Protein AF-D3PJI9-F1 (afdb_monomer)

Structure (mmCIF, N/CA/C/O backbone):
data_AF-D3PJI9-F1
#
_entry.id   AF-D3PJI9-F1
#
loop_
_atom_site.group_PDB
_atom_site.id
_atom_site.type_symbol
_atom_site.label_atom_id
_atom_site.label_alt_id
_atom_site.label_comp_id
_atom_site.label_asym_id
_atom_site.label_entity_id
_atom_site.label_seq_id
_atom_site.pdbx_PDB_ins_code
_atom_site.Cartn_x
_atom_site.Cartn_y
_atom_site.Cartn_z
_atom_site.occupancy
_atom_site.B_iso_or_equiv
_atom_site.auth_seq_id
_atom_site.auth_comp_id
_atom_site.auth_asym_id
_atom_site.auth_atom_id
_atom_site.pdbx_PDB_model_num
ATOM 1 N N . MET A 1 1 ? 65.640 -42.072 -25.735 1.00 34.22 1 MET A N 1
ATOM 2 C CA . MET A 1 1 ? 65.955 -40.647 -25.949 1.00 34.22 1 MET A CA 1
ATOM 3 C C . MET A 1 1 ? 64.893 -39.812 -25.266 1.00 34.22 1 MET A C 1
ATOM 5 O O . MET A 1 1 ? 63.708 -40.062 -25.414 1.00 34.22 1 MET A O 1
ATOM 9 N N . MET A 1 2 ? 65.391 -38.922 -24.429 1.00 27.92 2 MET A N 1
ATOM 10 C CA . MET A 1 2 ? 64.742 -37.943 -23.569 1.00 27.92 2 MET A CA 1
ATOM 11 C C . MET A 1 2 ? 64.054 -36.856 -24.422 1.00 27.92 2 MET A C 1
ATOM 13 O O . MET A 1 2 ? 64.628 -36.483 -25.439 1.00 27.92 2 MET A O 1
ATOM 17 N N . PHE A 1 3 ? 62.860 -36.382 -24.040 1.00 27.69 3 PHE A N 1
ATOM 18 C CA . PHE A 1 3 ? 62.554 -34.968 -23.726 1.00 27.69 3 PHE A CA 1
ATOM 19 C C . PHE A 1 3 ? 61.046 -34.621 -23.787 1.00 27.69 3 PHE A C 1
ATOM 21 O O . PHE A 1 3 ? 60.430 -34.566 -24.841 1.00 27.69 3 PHE A O 1
ATOM 28 N N . GLN A 1 4 ? 60.529 -34.350 -22.584 1.00 30.12 4 GLN A N 1
ATOM 29 C CA . GLN A 1 4 ? 59.659 -33.249 -22.145 1.00 30.12 4 GLN A CA 1
ATOM 30 C C . GLN A 1 4 ? 58.240 -33.008 -22.698 1.00 30.12 4 GLN A C 1
ATOM 32 O O . GLN A 1 4 ? 57.983 -32.716 -23.858 1.00 30.12 4 GLN A O 1
ATOM 37 N N . ALA A 1 5 ? 57.343 -32.986 -21.710 1.00 32.41 5 ALA A N 1
ATOM 38 C CA . ALA A 1 5 ? 55.997 -32.454 -21.686 1.00 32.41 5 ALA A CA 1
ATOM 39 C C . ALA A 1 5 ? 55.928 -30.930 -21.883 1.00 32.41 5 ALA A C 1
ATOM 41 O O . ALA A 1 5 ? 56.724 -30.200 -21.300 1.00 32.41 5 ALA A O 1
ATOM 42 N N . PHE A 1 6 ? 54.860 -30.466 -22.538 1.00 29.94 6 PHE A N 1
ATOM 43 C CA . PHE A 1 6 ? 54.194 -29.208 -22.198 1.00 29.94 6 PHE A CA 1
ATOM 44 C C . PHE A 1 6 ? 52.675 -29.392 -22.276 1.00 29.94 6 PHE A C 1
ATOM 46 O O . PHE A 1 6 ? 52.108 -29.713 -23.317 1.00 29.94 6 PHE A O 1
ATOM 53 N N . ARG A 1 7 ? 52.026 -29.207 -21.122 1.00 34.62 7 ARG A N 1
ATOM 54 C CA . ARG A 1 7 ? 50.583 -29.011 -20.986 1.00 34.62 7 ARG A CA 1
ATOM 55 C C . ARG A 1 7 ? 50.209 -27.671 -21.615 1.00 34.62 7 ARG A C 1
ATOM 57 O O . ARG A 1 7 ? 50.759 -26.660 -21.194 1.00 34.62 7 ARG A O 1
ATOM 64 N N . VAL A 1 8 ? 49.181 -27.643 -22.458 1.00 33.84 8 VAL A N 1
ATOM 65 C CA . VAL A 1 8 ? 48.271 -26.491 -22.535 1.00 33.84 8 VAL A CA 1
ATOM 66 C C . VAL A 1 8 ? 46.849 -27.036 -22.593 1.00 33.84 8 VAL A C 1
ATOM 68 O O . VAL A 1 8 ? 46.404 -27.578 -23.600 1.00 33.84 8 VAL A O 1
ATOM 71 N N . PHE A 1 9 ? 46.159 -26.943 -21.458 1.00 33.25 9 PHE A N 1
ATOM 72 C CA . PHE A 1 9 ? 44.719 -27.134 -21.357 1.00 33.25 9 PHE A CA 1
ATOM 73 C C . PHE A 1 9 ? 44.030 -26.016 -22.145 1.00 33.25 9 PHE A C 1
ATOM 75 O O . PHE A 1 9 ? 43.957 -24.882 -21.681 1.00 33.25 9 PHE A O 1
ATOM 82 N N . GLY A 1 10 ? 43.517 -26.335 -23.330 1.00 28.73 10 GLY A N 1
ATOM 83 C CA . GLY A 1 10 ? 42.563 -25.495 -24.045 1.00 28.73 10 GLY A CA 1
ATOM 84 C C . GLY A 1 10 ? 41.146 -25.785 -23.562 1.00 28.73 10 GLY A C 1
ATOM 85 O O . GLY A 1 10 ? 40.356 -26.363 -24.299 1.00 28.73 10 GLY A O 1
ATOM 86 N N . PHE A 1 11 ? 40.820 -25.421 -22.318 1.00 34.66 11 PHE A N 1
ATOM 87 C CA . PHE A 1 11 ? 39.417 -25.217 -21.968 1.00 34.66 11 PHE A CA 1
ATOM 88 C C . PHE A 1 11 ? 38.976 -23.954 -22.701 1.00 34.66 11 PHE A C 1
ATOM 90 O O . PHE A 1 11 ? 39.366 -22.847 -22.331 1.00 34.66 11 PHE A O 1
ATOM 97 N N . ILE A 1 12 ? 38.180 -24.124 -23.757 1.00 35.97 12 ILE A N 1
ATOM 98 C CA . ILE A 1 12 ? 37.368 -23.044 -24.313 1.00 35.97 12 ILE A CA 1
ATOM 99 C C . ILE A 1 12 ? 36.348 -22.703 -23.227 1.00 35.97 12 ILE A C 1
ATOM 101 O O . ILE A 1 12 ? 35.242 -23.234 -23.171 1.00 35.97 12 ILE A O 1
ATOM 105 N N . SER A 1 13 ? 36.775 -21.853 -22.300 1.00 32.72 13 SER A N 1
ATOM 106 C CA . SER A 1 13 ? 35.888 -21.114 -21.427 1.00 32.72 13 SER A CA 1
ATOM 107 C C . SER A 1 13 ? 35.191 -20.115 -22.340 1.00 32.72 13 SER A C 1
ATOM 109 O O . SER A 1 13 ? 35.732 -19.052 -22.644 1.00 32.72 13 SER A O 1
ATOM 111 N N . PHE A 1 14 ? 34.008 -20.476 -22.838 1.00 33.22 14 PHE A N 1
ATOM 112 C CA . PHE A 1 14 ? 33.032 -19.473 -23.241 1.00 33.22 14 PHE A CA 1
ATOM 113 C C . PHE A 1 14 ? 32.674 -18.710 -21.966 1.00 33.22 14 PHE A C 1
ATOM 115 O O . PHE A 1 14 ? 31.763 -19.067 -21.222 1.00 33.22 14 PHE A O 1
ATOM 122 N N . ILE A 1 15 ? 33.475 -17.688 -21.668 1.00 37.56 15 ILE A N 1
ATOM 123 C CA . ILE A 1 15 ? 33.125 -16.649 -20.718 1.00 37.56 15 ILE A CA 1
ATOM 124 C C . ILE A 1 15 ? 31.879 -16.004 -21.310 1.00 37.56 15 ILE A C 1
ATOM 126 O O . ILE A 1 15 ? 31.954 -15.269 -22.292 1.00 37.56 15 ILE A O 1
ATOM 130 N N . ILE A 1 16 ? 30.722 -16.317 -20.732 1.00 41.91 16 ILE A N 1
ATOM 131 C CA . ILE A 1 16 ? 29.512 -15.518 -20.887 1.00 41.91 16 ILE A CA 1
ATOM 132 C C . ILE A 1 16 ? 29.855 -14.153 -20.283 1.00 41.91 16 ILE A C 1
ATOM 134 O O . ILE A 1 16 ? 29.710 -13.915 -19.085 1.00 41.91 16 ILE A O 1
ATOM 138 N N . SER A 1 17 ? 30.405 -13.262 -21.104 1.00 41.56 17 SER A N 1
ATOM 139 C CA . SER A 1 17 ? 30.645 -11.871 -20.752 1.00 41.56 17 SER A CA 1
ATOM 140 C C . SER A 1 17 ? 29.318 -11.120 -20.814 1.00 41.56 17 SER A C 1
ATOM 142 O O . SER A 1 17 ? 29.046 -10.364 -21.740 1.00 41.56 17 SER A O 1
ATOM 144 N N . SER A 1 18 ? 28.474 -11.337 -19.813 1.00 44.53 18 SER A N 1
ATOM 145 C CA . SER A 1 18 ? 27.489 -10.341 -19.395 1.00 44.53 18 SER A CA 1
ATOM 146 C C . SER A 1 18 ? 27.299 -10.438 -17.885 1.00 44.53 18 SER A C 1
ATOM 148 O O . SER A 1 18 ? 26.198 -10.640 -17.367 1.00 44.53 18 SER A O 1
ATOM 150 N N . VAL A 1 19 ? 28.400 -10.303 -17.144 1.00 44.59 19 VAL A N 1
ATOM 151 C CA . VAL A 1 19 ? 28.299 -9.828 -15.766 1.00 44.59 19 VAL A CA 1
ATOM 152 C C . VAL A 1 19 ? 27.773 -8.401 -15.889 1.00 44.59 19 VAL A C 1
ATOM 154 O O . VAL A 1 19 ? 28.540 -7.476 -16.121 1.00 44.59 19 VAL A O 1
ATOM 157 N N . TYR A 1 20 ? 26.450 -8.238 -15.850 1.00 49.59 20 TYR A N 1
ATOM 158 C CA . TYR A 1 20 ? 25.818 -6.936 -15.675 1.00 49.59 20 TYR A CA 1
ATOM 159 C C . TYR A 1 20 ? 26.378 -6.359 -14.378 1.00 49.59 20 TYR A C 1
ATOM 161 O O . TYR A 1 20 ? 25.986 -6.776 -13.284 1.00 49.59 20 TYR A O 1
ATOM 169 N N . THR A 1 21 ? 27.345 -5.457 -14.494 1.00 54.56 21 THR A N 1
ATOM 170 C CA . THR A 1 21 ? 27.867 -4.731 -13.352 1.00 54.56 21 THR A CA 1
ATOM 171 C C . THR A 1 21 ? 26.764 -3.773 -12.922 1.00 54.56 21 THR A C 1
ATOM 173 O O . THR A 1 21 ? 26.322 -2.898 -13.666 1.00 54.56 21 THR A O 1
ATOM 176 N N . TRP A 1 22 ? 26.218 -3.986 -11.728 1.00 60.81 22 TRP A N 1
ATOM 177 C CA . TRP A 1 22 ? 25.260 -3.069 -11.110 1.00 60.81 22 TRP A CA 1
ATOM 178 C C . TRP A 1 22 ? 25.981 -1.807 -10.618 1.00 60.81 22 TRP A C 1
ATOM 180 O O . TRP A 1 22 ? 25.851 -1.424 -9.459 1.00 60.81 22 TRP A O 1
ATOM 190 N N . ASP A 1 23 ? 26.762 -1.171 -11.492 1.00 70.69 23 ASP A N 1
ATOM 191 C CA . ASP A 1 23 ? 27.534 0.030 -11.164 1.00 70.69 23 ASP A CA 1
ATOM 192 C C . ASP A 1 23 ? 26.600 1.217 -10.895 1.00 70.69 23 ASP A C 1
ATOM 194 O O . ASP A 1 23 ? 26.927 2.127 -10.135 1.00 70.69 23 ASP A O 1
ATOM 198 N N . ASN A 1 24 ? 25.401 1.173 -11.490 1.00 87.75 24 ASN A N 1
ATOM 199 C CA . ASN A 1 24 ? 24.357 2.172 -11.334 1.00 87.75 24 ASN A CA 1
ATOM 200 C C . ASN A 1 24 ? 23.084 1.579 -10.724 1.00 87.75 24 ASN A C 1
ATOM 202 O O . ASN A 1 24 ? 22.591 0.518 -11.126 1.00 87.75 24 ASN A O 1
ATOM 206 N N . ALA A 1 25 ? 22.503 2.336 -9.799 1.00 90.25 25 ALA A N 1
ATOM 207 C CA . ALA A 1 25 ? 21.221 2.030 -9.200 1.00 90.25 25 ALA A CA 1
ATOM 208 C C . ALA A 1 25 ? 20.093 2.174 -10.231 1.00 90.25 25 ALA A C 1
ATOM 210 O O . ALA A 1 25 ? 20.093 3.100 -11.044 1.00 90.25 25 ALA A O 1
ATOM 211 N N . TYR A 1 26 ? 19.117 1.272 -10.173 1.00 90.81 26 TYR A N 1
ATOM 212 C CA . TYR A 1 26 ? 17.824 1.457 -10.822 1.00 90.81 26 TYR A CA 1
ATOM 213 C C . TYR A 1 26 ? 16.996 2.442 -10.000 1.00 90.81 26 TYR A C 1
ATOM 215 O O . TYR A 1 26 ? 16.789 2.248 -8.798 1.00 90.81 26 TYR A O 1
ATOM 223 N N . VAL A 1 27 ? 16.543 3.503 -10.655 1.00 93.38 27 VAL A N 1
ATOM 224 C CA . VAL A 1 27 ? 15.680 4.532 -10.087 1.00 93.38 27 VAL A CA 1
ATOM 225 C C . VAL A 1 27 ? 14.363 4.484 -10.836 1.00 93.38 27 VAL A C 1
ATOM 227 O O . VAL A 1 27 ? 14.321 4.703 -12.045 1.00 93.38 27 VAL A O 1
ATOM 230 N N . ARG A 1 28 ? 13.286 4.217 -10.105 1.00 93.44 28 ARG A N 1
ATOM 231 C CA . ARG A 1 28 ? 11.918 4.264 -10.614 1.00 93.44 28 ARG A CA 1
ATOM 232 C C . ARG A 1 28 ? 11.144 5.319 -9.848 1.00 93.44 28 ARG A C 1
ATOM 234 O O . ARG A 1 28 ? 11.101 5.270 -8.621 1.00 93.44 28 ARG A O 1
ATOM 241 N N . ILE A 1 29 ? 10.514 6.242 -10.560 1.00 94.25 29 ILE A N 1
ATOM 242 C CA . ILE A 1 29 ? 9.667 7.277 -9.968 1.00 94.25 29 ILE A CA 1
ATOM 243 C C . ILE A 1 29 ? 8.270 7.105 -10.537 1.00 94.25 29 ILE A C 1
ATOM 245 O O . ILE A 1 29 ? 8.083 7.158 -11.747 1.00 94.25 29 ILE A O 1
ATOM 249 N N . GLN A 1 30 ? 7.296 6.897 -9.661 1.00 93.94 30 GLN A N 1
ATOM 250 C CA . GLN A 1 30 ? 5.884 6.874 -10.017 1.00 93.94 30 GLN A CA 1
ATOM 251 C C . GLN A 1 30 ? 5.195 8.097 -9.439 1.00 93.94 30 GLN A C 1
ATOM 253 O O . GLN A 1 30 ? 5.317 8.340 -8.242 1.00 93.94 30 GLN A O 1
ATOM 258 N N . HIS A 1 31 ? 4.465 8.823 -10.278 1.00 92.38 31 HIS A N 1
ATOM 259 C CA . HIS A 1 31 ? 3.616 9.940 -9.890 1.00 92.38 31 HIS A CA 1
ATOM 260 C C . HIS A 1 31 ? 2.169 9.473 -9.769 1.00 92.38 31 HIS A C 1
ATOM 262 O O . HIS A 1 31 ? 1.597 8.947 -10.725 1.00 92.38 31 HIS A O 1
ATOM 268 N N . ASP A 1 32 ? 1.583 9.688 -8.600 1.00 89.25 32 ASP A N 1
ATOM 269 C CA . ASP A 1 32 ? 0.181 9.416 -8.339 1.00 89.25 32 ASP A CA 1
ATOM 270 C C . ASP A 1 32 ? -0.647 10.709 -8.517 1.00 89.25 32 ASP A C 1
ATOM 272 O O . ASP A 1 32 ? -0.179 11.800 -8.177 1.00 89.25 32 ASP A O 1
ATOM 276 N N . PRO A 1 33 ? -1.894 10.625 -9.026 1.00 86.44 33 PRO A N 1
ATOM 277 C CA . PRO A 1 33 ? -2.766 11.784 -9.238 1.00 86.44 33 PRO A CA 1
ATOM 278 C C . PRO A 1 33 ? -3.085 12.609 -7.984 1.00 86.44 33 PRO A C 1
ATOM 280 O O . PRO A 1 33 ? -3.543 13.739 -8.109 1.00 86.44 33 PRO A O 1
ATOM 283 N N . ASP A 1 34 ? -2.863 12.070 -6.781 1.00 83.62 34 ASP A N 1
ATOM 284 C CA . ASP A 1 34 ? -3.082 12.774 -5.513 1.00 83.62 34 ASP A CA 1
ATOM 285 C C . ASP A 1 34 ? -1.887 13.647 -5.077 1.00 83.62 34 ASP A C 1
ATOM 287 O O . ASP A 1 34 ? -1.803 14.032 -3.912 1.00 83.62 34 ASP A O 1
ATOM 291 N N . GLY A 1 35 ? -0.969 13.971 -5.999 1.00 85.06 35 GLY A N 1
ATOM 292 C CA . GLY A 1 35 ? 0.189 14.839 -5.735 1.00 85.06 35 GLY A CA 1
ATOM 293 C C . GLY A 1 35 ? 1.288 14.157 -4.918 1.00 85.06 35 GLY A C 1
ATOM 294 O O . GLY A 1 35 ? 2.080 14.815 -4.238 1.00 85.06 35 GLY A O 1
ATOM 295 N N . LYS A 1 36 ? 1.305 12.822 -4.934 1.00 88.81 36 LYS A N 1
ATOM 296 C CA . LYS A 1 36 ? 2.326 12.004 -4.282 1.00 88.81 36 LYS A CA 1
ATOM 297 C C . LYS A 1 36 ? 3.173 11.315 -5.327 1.00 88.81 36 LYS A C 1
ATOM 299 O O . LYS A 1 36 ? 2.736 11.040 -6.441 1.00 88.81 36 LYS A O 1
ATOM 304 N N . ARG A 1 37 ? 4.388 10.957 -4.935 1.00 92.12 37 ARG A N 1
ATOM 305 C CA . ARG A 1 37 ? 5.256 10.121 -5.755 1.00 92.12 37 ARG A CA 1
ATOM 306 C C . ARG A 1 37 ? 5.979 9.071 -4.938 1.00 92.12 37 ARG A C 1
ATOM 308 O O . ARG A 1 37 ? 6.308 9.268 -3.767 1.00 92.12 3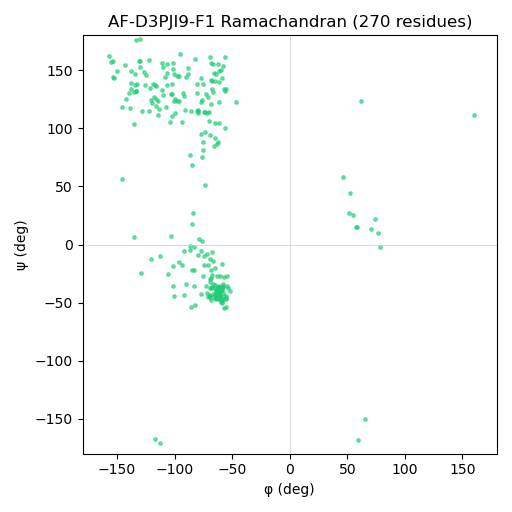7 ARG A O 1
ATOM 315 N N . ILE A 1 38 ? 6.241 7.946 -5.584 1.00 93.75 38 ILE A N 1
ATOM 316 C CA . ILE A 1 38 ? 6.954 6.810 -5.013 1.00 93.75 38 ILE A CA 1
ATOM 317 C C . ILE A 1 38 ? 8.277 6.685 -5.752 1.00 93.75 38 ILE A C 1
ATOM 319 O O . ILE A 1 38 ? 8.299 6.428 -6.955 1.00 93.75 38 ILE A O 1
ATOM 323 N N . VAL A 1 39 ? 9.375 6.869 -5.023 1.00 94.56 39 VAL A N 1
ATOM 324 C CA . VAL A 1 39 ? 10.737 6.703 -5.531 1.00 94.56 39 VAL A CA 1
ATOM 325 C C . VAL A 1 39 ? 11.270 5.361 -5.049 1.00 94.56 39 VAL A C 1
ATOM 327 O O . VAL A 1 39 ? 11.528 5.176 -3.859 1.00 94.56 39 VAL A O 1
ATOM 330 N N . THR A 1 40 ? 11.441 4.423 -5.970 1.00 93.88 40 THR A N 1
ATOM 331 C CA . THR A 1 40 ? 12.059 3.119 -5.727 1.00 93.88 40 THR A CA 1
ATOM 332 C C . THR A 1 40 ? 13.506 3.167 -6.193 1.00 93.88 40 THR A C 1
ATOM 334 O O . THR A 1 40 ? 13.785 3.300 -7.383 1.00 93.88 40 THR A O 1
ATOM 337 N N . LEU A 1 41 ? 14.425 3.064 -5.237 1.00 93.50 41 LEU A N 1
ATOM 338 C CA . LEU A 1 41 ? 15.862 2.956 -5.467 1.00 93.50 41 LEU A CA 1
ATOM 339 C C . LEU A 1 41 ? 16.284 1.504 -5.284 1.00 93.50 41 LEU A C 1
ATOM 341 O O . LEU A 1 41 ? 15.982 0.910 -4.247 1.00 93.50 41 LEU A O 1
ATOM 345 N N . MET A 1 42 ? 17.009 0.948 -6.248 1.00 89.62 42 MET A N 1
ATOM 346 C CA . MET A 1 42 ? 17.522 -0.415 -6.168 1.00 89.62 42 MET A CA 1
ATOM 347 C C . MET A 1 42 ? 18.984 -0.499 -6.607 1.00 89.62 42 MET A C 1
ATOM 349 O O . MET A 1 42 ? 19.339 -0.038 -7.688 1.00 89.62 42 MET A O 1
ATOM 353 N N . ASP A 1 43 ? 19.801 -1.164 -5.793 1.00 88.12 43 ASP A N 1
ATOM 354 C CA . ASP A 1 43 ? 21.110 -1.698 -6.185 1.00 88.12 43 ASP A CA 1
ATOM 355 C C . ASP A 1 43 ? 21.085 -3.245 -6.162 1.00 88.12 43 ASP A C 1
ATOM 357 O O . ASP A 1 43 ? 20.031 -3.865 -6.007 1.00 88.12 43 ASP A O 1
ATOM 361 N N . PHE A 1 44 ? 22.244 -3.893 -6.311 1.00 80.56 44 PHE A N 1
ATOM 362 C CA . PHE A 1 44 ? 22.355 -5.358 -6.335 1.00 80.56 44 PHE A CA 1
ATOM 363 C C . PHE A 1 44 ? 22.039 -6.065 -5.000 1.00 80.56 44 PHE A C 1
ATOM 365 O O . PHE A 1 44 ? 22.003 -7.296 -4.968 1.00 80.56 44 PHE A O 1
ATOM 372 N N . GLU A 1 45 ? 21.816 -5.333 -3.905 1.00 83.69 45 GLU A N 1
ATOM 373 C CA . GLU A 1 45 ? 21.596 -5.858 -2.547 1.00 83.69 45 GLU A CA 1
ATOM 374 C C . GLU A 1 45 ? 20.352 -5.292 -1.846 1.00 83.69 45 GLU A C 1
ATOM 376 O O . GLU A 1 45 ? 19.846 -5.886 -0.884 1.00 83.69 45 GLU A O 1
ATOM 381 N N . ARG A 1 46 ? 19.904 -4.100 -2.239 1.00 89.81 46 ARG A N 1
ATOM 382 C CA . ARG A 1 46 ? 19.039 -3.234 -1.437 1.00 89.81 46 ARG A CA 1
ATOM 383 C C . ARG A 1 46 ? 17.961 -2.628 -2.315 1.00 89.81 46 ARG A C 1
ATOM 385 O O . ARG A 1 46 ? 18.243 -2.130 -3.399 1.00 89.81 46 ARG A O 1
ATOM 392 N N . ILE A 1 47 ? 16.747 -2.576 -1.774 1.00 90.75 47 ILE A N 1
ATOM 393 C CA . ILE A 1 47 ? 15.656 -1.774 -2.332 1.00 90.75 47 ILE A CA 1
ATOM 394 C C . ILE A 1 47 ? 15.199 -0.793 -1.258 1.00 90.75 47 ILE A C 1
ATOM 396 O O . ILE A 1 47 ? 15.022 -1.166 -0.092 1.00 90.75 47 ILE A O 1
ATOM 400 N N . VAL A 1 48 ? 15.007 0.463 -1.642 1.00 93.44 48 VAL A N 1
ATOM 401 C CA . VAL A 1 48 ? 14.466 1.517 -0.788 1.00 93.44 48 VAL A CA 1
ATOM 402 C C . VAL A 1 48 ? 13.304 2.174 -1.523 1.00 93.44 48 VAL A C 1
ATOM 404 O O . VAL A 1 48 ? 13.516 2.814 -2.547 1.00 93.44 48 VAL A O 1
ATOM 407 N N . ASN A 1 49 ? 12.089 2.036 -0.989 1.00 93.69 49 ASN A N 1
ATOM 408 C CA . ASN A 1 49 ? 10.927 2.791 -1.463 1.00 93.69 49 ASN A CA 1
ATOM 409 C C . ASN A 1 49 ? 10.743 4.009 -0.567 1.00 93.69 49 ASN A C 1
ATOM 411 O O . ASN A 1 49 ? 10.587 3.861 0.647 1.00 93.69 49 ASN A O 1
ATOM 415 N N . ILE A 1 50 ? 10.741 5.191 -1.166 1.00 93.75 50 ILE A N 1
ATOM 416 C CA . ILE A 1 50 ? 10.545 6.475 -0.502 1.00 93.75 50 ILE A CA 1
ATOM 417 C C . ILE A 1 50 ? 9.236 7.058 -1.020 1.00 93.75 50 ILE A C 1
ATOM 419 O O . ILE A 1 50 ? 9.062 7.232 -2.224 1.00 93.75 50 ILE A O 1
ATOM 423 N N . TYR A 1 51 ? 8.324 7.350 -0.105 1.00 91.75 51 TYR A N 1
ATOM 424 C CA . TYR A 1 51 ? 7.036 7.957 -0.406 1.00 91.75 51 TYR A CA 1
ATOM 425 C C . TYR A 1 51 ? 7.150 9.437 -0.113 1.00 91.75 51 TYR A C 1
ATOM 427 O O . TYR A 1 51 ? 7.542 9.823 0.992 1.00 91.75 51 TYR A O 1
ATOM 435 N N . VAL A 1 52 ? 6.829 10.244 -1.112 1.00 90.62 52 VAL A N 1
ATOM 436 C CA . VAL A 1 52 ? 7.035 11.683 -1.094 1.00 90.62 52 VAL A CA 1
ATOM 437 C C . VAL A 1 52 ? 5.718 12.378 -1.409 1.00 90.62 52 VAL A C 1
ATOM 439 O O . VAL A 1 52 ? 4.993 11.946 -2.301 1.00 90.62 52 VAL A O 1
ATOM 442 N N . GLU A 1 53 ? 5.419 13.442 -0.676 1.00 84.88 53 GLU A N 1
ATOM 443 C CA . GLU A 1 53 ? 4.331 14.369 -0.983 1.00 84.88 53 GLU A CA 1
ATOM 444 C C . GLU A 1 53 ? 4.914 15.645 -1.601 1.00 84.88 53 GLU A C 1
ATOM 446 O O . GLU A 1 53 ? 5.860 16.224 -1.061 1.00 84.88 53 GLU A O 1
ATOM 451 N N . ASP A 1 54 ? 4.377 16.075 -2.745 1.00 72.00 54 ASP A N 1
ATOM 452 C CA . ASP A 1 54 ? 4.974 17.146 -3.560 1.00 72.00 54 ASP A CA 1
ATOM 453 C C . ASP A 1 54 ? 4.846 18.550 -2.933 1.00 72.00 54 ASP A C 1
ATOM 455 O O . ASP A 1 54 ? 5.460 19.507 -3.403 1.00 72.00 54 ASP A O 1
ATOM 459 N N . THR A 1 55 ? 4.096 18.689 -1.838 1.00 66.00 55 THR A N 1
ATOM 460 C CA . THR A 1 55 ? 3.827 19.963 -1.147 1.00 66.00 55 THR A CA 1
ATOM 461 C C . THR A 1 55 ? 5.014 20.507 -0.341 1.00 66.00 55 THR A C 1
ATOM 463 O O . THR A 1 55 ? 4.962 21.642 0.130 1.00 66.00 55 THR A O 1
ATOM 466 N N . SER A 1 56 ? 6.084 19.725 -0.154 1.00 60.75 56 SER A N 1
ATOM 467 C CA . SER A 1 56 ? 7.238 20.079 0.689 1.00 60.75 56 SER A CA 1
ATOM 468 C C . SER A 1 56 ? 8.575 19.863 -0.038 1.00 60.75 56 SER A C 1
ATOM 470 O O . SER A 1 56 ? 8.671 19.065 -0.967 1.00 60.75 56 SER A O 1
ATOM 472 N N . GLN A 1 57 ? 9.644 20.541 0.398 1.00 62.38 57 GLN A N 1
ATOM 473 C CA . GLN A 1 57 ? 11.001 20.350 -0.141 1.00 62.38 57 GLN A CA 1
ATOM 474 C C . GLN A 1 57 ? 11.876 19.487 0.785 1.00 62.38 57 GLN A C 1
ATOM 476 O O . GLN A 1 57 ? 11.715 19.476 2.005 1.00 62.38 57 GLN A O 1
ATOM 481 N N . GLY A 1 58 ? 12.839 18.763 0.207 1.00 67.88 58 GLY A N 1
ATOM 482 C CA . GLY A 1 58 ? 13.835 17.995 0.963 1.00 67.88 58 GLY A CA 1
ATOM 483 C C . GLY A 1 58 ? 13.247 16.829 1.769 1.00 67.88 58 GLY A C 1
ATOM 484 O O . GLY A 1 58 ? 12.249 16.228 1.383 1.00 67.88 58 GLY A O 1
ATOM 485 N N . ILE A 1 59 ? 13.870 16.479 2.899 1.00 64.06 59 ILE A N 1
ATOM 486 C CA . ILE A 1 59 ? 13.460 15.330 3.732 1.00 64.06 59 ILE A CA 1
ATOM 487 C C . ILE A 1 59 ? 12.068 15.493 4.361 1.00 64.06 59 ILE A C 1
ATOM 489 O O . ILE A 1 59 ? 11.435 14.502 4.727 1.00 64.06 59 ILE A O 1
ATOM 493 N N . GLU A 1 60 ? 11.575 16.728 4.464 1.00 68.88 60 GLU A N 1
ATOM 494 C CA . GLU A 1 60 ? 10.245 17.021 5.001 1.00 68.88 60 GLU A CA 1
ATOM 495 C C . GLU A 1 60 ? 9.110 16.545 4.098 1.00 68.88 60 GLU A C 1
ATOM 497 O O . GLU A 1 60 ? 8.010 16.311 4.591 1.00 68.88 60 GLU A O 1
ATOM 502 N N . SER A 1 61 ? 9.400 16.356 2.809 1.00 79.75 61 SER A N 1
ATOM 503 C CA . SER A 1 61 ? 8.480 15.778 1.828 1.00 79.75 61 SER A CA 1
ATOM 504 C C . SER A 1 61 ? 8.305 14.269 1.978 1.00 79.75 61 SER A C 1
ATOM 506 O O . SER A 1 61 ? 7.338 13.704 1.478 1.00 79.75 61 SER A O 1
ATOM 508 N N . VAL A 1 62 ? 9.218 13.594 2.687 1.00 86.00 62 VAL A N 1
ATOM 509 C CA . VAL A 1 62 ? 9.144 12.146 2.889 1.00 86.00 62 VAL A CA 1
ATOM 510 C C . VAL A 1 62 ? 8.054 11.845 3.910 1.00 86.00 62 VAL A C 1
ATOM 512 O O . VAL A 1 62 ? 8.196 12.170 5.092 1.00 86.00 62 VAL A O 1
ATOM 515 N N . ILE A 1 63 ? 6.990 11.181 3.468 1.00 86.00 63 ILE A N 1
ATOM 516 C CA . ILE A 1 63 ? 5.866 10.755 4.313 1.00 86.00 63 ILE A CA 1
ATOM 517 C C . ILE A 1 63 ? 6.095 9.360 4.900 1.00 86.00 63 ILE A C 1
ATOM 519 O O . ILE A 1 63 ? 5.729 9.095 6.043 1.00 86.00 63 ILE A O 1
ATOM 523 N N . ASP A 1 64 ? 6.754 8.479 4.151 1.00 87.75 64 ASP A N 1
ATOM 524 C CA . ASP A 1 64 ? 7.031 7.099 4.544 1.00 87.75 64 ASP A CA 1
ATOM 525 C C . ASP A 1 64 ? 8.261 6.583 3.794 1.00 87.75 64 ASP A C 1
ATOM 527 O O . ASP A 1 64 ? 8.625 7.091 2.731 1.00 87.75 64 ASP A O 1
ATOM 531 N N . CYS A 1 65 ? 8.920 5.568 4.339 1.00 91.38 65 CYS A N 1
ATOM 532 C CA . CYS A 1 65 ? 10.008 4.898 3.654 1.00 91.38 65 CYS A CA 1
ATOM 533 C C . CYS A 1 65 ? 10.138 3.447 4.121 1.00 91.38 65 CYS A C 1
ATOM 535 O O . CYS A 1 65 ? 9.969 3.114 5.295 1.00 91.38 65 CYS A O 1
ATOM 537 N N . ASN A 1 66 ? 10.474 2.566 3.185 1.00 91.44 66 ASN A N 1
ATOM 538 C CA . ASN A 1 66 ? 10.602 1.141 3.443 1.00 91.44 66 ASN A CA 1
ATOM 539 C C . ASN A 1 66 ? 11.902 0.609 2.839 1.00 91.44 66 ASN A C 1
ATOM 541 O O . ASN A 1 66 ? 12.254 0.957 1.713 1.00 91.44 66 ASN A O 1
ATOM 545 N N . THR A 1 67 ? 12.598 -0.256 3.578 1.00 91.88 67 THR A N 1
ATOM 546 C CA . THR A 1 67 ? 13.838 -0.896 3.117 1.00 91.88 67 THR A CA 1
ATOM 547 C C . THR A 1 67 ? 13.653 -2.395 3.003 1.00 91.88 67 THR A C 1
ATOM 549 O O . THR A 1 67 ? 13.151 -3.013 3.942 1.00 91.88 67 THR A O 1
ATOM 552 N N . TYR A 1 68 ? 14.156 -2.979 1.923 1.00 87.44 68 TYR A N 1
ATOM 553 C CA . TYR A 1 68 ? 14.093 -4.410 1.662 1.00 87.44 68 TYR A CA 1
ATOM 554 C C . TYR A 1 68 ? 15.489 -4.960 1.420 1.00 87.44 68 TYR A C 1
ATOM 556 O O . TYR A 1 68 ? 16.369 -4.274 0.889 1.00 87.44 68 TYR A O 1
ATOM 564 N N . ILE A 1 69 ? 15.692 -6.197 1.858 1.00 78.88 69 ILE A N 1
ATOM 565 C CA . ILE A 1 69 ? 16.874 -6.977 1.510 1.00 78.88 69 ILE A CA 1
ATOM 566 C C . ILE A 1 69 ? 16.546 -7.740 0.231 1.00 78.88 69 ILE A C 1
ATOM 568 O O . ILE A 1 69 ? 15.404 -8.156 0.026 1.00 78.88 69 ILE A O 1
ATOM 572 N N . ARG A 1 70 ? 17.551 -7.892 -0.629 1.00 71.56 70 ARG A N 1
ATOM 573 C CA . ARG A 1 70 ? 17.478 -8.709 -1.834 1.00 71.56 70 ARG A CA 1
ATOM 574 C C . ARG A 1 70 ? 16.855 -10.079 -1.552 1.00 71.56 70 ARG A C 1
ATOM 576 O O . ARG A 1 70 ? 17.416 -10.887 -0.819 1.00 71.56 70 ARG A O 1
ATOM 583 N N . HIS A 1 71 ? 15.778 -10.358 -2.274 1.00 73.94 71 HIS A N 1
ATOM 584 C CA . HIS A 1 71 ? 15.430 -11.705 -2.708 1.00 73.94 71 HIS A CA 1
ATOM 585 C C . HIS A 1 71 ? 15.716 -11.786 -4.208 1.00 73.94 71 HIS A C 1
ATOM 587 O O . HIS A 1 71 ? 15.417 -10.844 -4.937 1.00 73.94 71 HIS A O 1
ATOM 593 N N . GLU A 1 72 ? 16.317 -12.879 -4.675 1.00 80.44 72 GLU A N 1
ATOM 594 C CA . GLU A 1 72 ? 16.668 -13.072 -6.091 1.00 80.44 72 GLU A CA 1
ATOM 595 C C . GLU A 1 72 ? 15.475 -12.830 -7.030 1.00 80.44 72 GLU A C 1
ATOM 597 O O . GLU A 1 72 ? 15.609 -12.132 -8.034 1.00 80.44 72 GLU A O 1
ATOM 602 N N . LEU A 1 73 ? 14.285 -13.279 -6.621 1.00 80.25 73 LEU A N 1
ATOM 603 C CA . LEU A 1 73 ? 13.030 -13.051 -7.335 1.00 80.25 73 LEU A CA 1
ATOM 604 C C . LEU A 1 73 ? 12.701 -11.559 -7.526 1.00 80.25 73 LEU A C 1
ATOM 606 O O . LEU A 1 73 ? 12.245 -11.171 -8.594 1.00 80.25 73 LEU A O 1
ATOM 610 N N . LEU A 1 74 ? 12.968 -10.704 -6.533 1.00 79.94 74 LEU A N 1
ATOM 611 C CA . LEU A 1 74 ? 12.691 -9.264 -6.632 1.00 79.94 74 LEU A CA 1
ATOM 612 C C . LEU A 1 74 ? 13.595 -8.575 -7.660 1.00 79.94 74 LEU A C 1
ATOM 614 O O . LEU A 1 74 ? 13.143 -7.683 -8.374 1.00 79.94 74 LEU A O 1
ATOM 618 N N . LEU A 1 75 ? 14.859 -9.001 -7.762 1.00 78.56 75 LEU A N 1
ATOM 619 C CA . LEU A 1 75 ? 15.772 -8.489 -8.787 1.00 78.56 75 LEU A CA 1
ATOM 620 C C . LEU A 1 75 ? 15.298 -8.878 -10.186 1.00 78.56 75 LEU A C 1
ATOM 622 O O . LEU A 1 75 ? 15.327 -8.044 -11.085 1.00 78.56 75 LEU A O 1
ATOM 626 N N . LEU A 1 76 ? 14.866 -10.128 -10.370 1.00 83.25 76 LEU A N 1
ATOM 627 C CA . LEU A 1 76 ? 14.328 -10.597 -11.648 1.00 83.25 76 LEU A CA 1
ATOM 628 C C . LEU A 1 76 ? 13.066 -9.826 -12.034 1.00 83.25 76 LEU A C 1
ATOM 630 O O . LEU A 1 76 ? 12.970 -9.352 -13.159 1.00 83.25 76 LEU A O 1
ATOM 634 N N . THR A 1 77 ? 12.161 -9.617 -11.081 1.00 85.88 77 THR A N 1
ATOM 635 C CA . THR A 1 77 ? 10.961 -8.798 -11.256 1.00 85.88 77 THR A CA 1
ATOM 636 C C . THR A 1 77 ? 11.284 -7.376 -11.722 1.00 85.88 77 THR A C 1
ATOM 638 O O . THR A 1 77 ? 10.671 -6.875 -12.659 1.00 85.88 77 THR A O 1
ATOM 641 N N . LEU A 1 78 ? 12.255 -6.713 -11.094 1.00 83.06 78 LEU A N 1
ATOM 642 C CA . LEU A 1 78 ? 12.597 -5.332 -11.441 1.00 83.06 78 LEU A CA 1
ATOM 643 C C . LEU A 1 78 ? 13.335 -5.234 -12.780 1.00 83.06 78 LEU A C 1
ATOM 645 O O . LEU A 1 78 ? 13.082 -4.305 -13.540 1.00 83.06 78 LEU A O 1
ATOM 649 N N . LYS A 1 79 ? 14.190 -6.213 -13.104 1.00 82.94 79 LYS A N 1
ATOM 650 C CA . LYS A 1 79 ? 14.778 -6.338 -14.448 1.00 82.94 79 LYS A CA 1
ATOM 651 C C . LYS A 1 79 ? 13.699 -6.536 -15.509 1.00 82.94 79 LYS A C 1
ATOM 653 O O . LYS A 1 79 ? 13.735 -5.884 -16.545 1.00 82.94 79 LYS A O 1
ATOM 658 N N . HIS A 1 80 ? 12.733 -7.406 -15.226 1.00 87.81 80 HIS A N 1
ATOM 659 C CA . HIS A 1 80 ? 11.616 -7.660 -16.121 1.00 87.81 80 HIS A CA 1
ATOM 660 C C . HIS A 1 80 ? 10.782 -6.391 -16.343 1.00 87.81 80 HIS A C 1
ATOM 662 O O . HIS A 1 80 ? 10.477 -6.064 -17.482 1.00 87.81 80 HIS A O 1
ATOM 668 N N . GLU A 1 81 ? 10.488 -5.621 -15.290 1.00 88.19 81 GLU A N 1
ATOM 669 C CA . GLU A 1 81 ? 9.805 -4.329 -15.435 1.00 88.19 81 GLU A CA 1
ATOM 670 C C . GLU A 1 81 ? 10.634 -3.310 -16.245 1.00 88.19 81 GLU A C 1
ATOM 672 O O . GLU A 1 81 ? 10.080 -2.549 -17.034 1.00 88.19 81 GLU A O 1
ATOM 677 N N . GLU A 1 82 ? 11.955 -3.260 -16.066 1.00 87.12 82 GLU A N 1
ATOM 678 C CA . GLU A 1 82 ? 12.823 -2.337 -16.811 1.00 87.12 82 GLU A CA 1
ATOM 679 C C . GLU A 1 82 ? 12.825 -2.627 -18.322 1.00 87.12 82 GLU A C 1
ATOM 681 O O . GLU A 1 82 ? 12.783 -1.697 -19.139 1.00 87.12 82 GLU A O 1
ATOM 686 N N . GLU A 1 83 ? 12.850 -3.911 -18.681 1.00 87.19 83 GLU A N 1
ATOM 687 C CA . GLU A 1 83 ? 12.918 -4.391 -20.060 1.00 87.19 83 GLU A CA 1
ATOM 688 C C . GLU A 1 83 ? 11.538 -4.399 -20.735 1.00 87.19 83 GLU A C 1
ATOM 690 O O . GLU A 1 83 ? 11.361 -3.780 -21.787 1.00 87.19 83 GLU A O 1
ATOM 695 N N . TYR A 1 84 ? 10.549 -5.018 -20.089 1.00 85.12 84 TYR A N 1
ATOM 696 C CA . TYR A 1 84 ? 9.233 -5.325 -20.660 1.00 85.12 84 TYR A CA 1
ATOM 697 C C . TYR A 1 84 ? 8.078 -4.544 -20.031 1.00 85.12 84 TYR A C 1
ATOM 699 O O . TYR A 1 84 ? 6.963 -4.583 -20.546 1.00 85.12 84 TYR A O 1
ATOM 707 N N . GLY A 1 85 ? 8.312 -3.834 -18.926 1.00 83.25 85 GLY A N 1
ATOM 708 C CA . GLY A 1 85 ? 7.246 -3.137 -18.218 1.00 83.25 85 GLY A CA 1
ATOM 709 C C . GLY A 1 85 ? 6.573 -2.060 -19.078 1.00 83.25 85 GLY A C 1
ATOM 710 O O . GLY A 1 85 ? 7.223 -1.416 -19.914 1.00 83.25 85 GLY A O 1
ATOM 711 N N . PRO A 1 86 ? 5.272 -1.803 -18.852 1.00 81.50 86 PRO A N 1
ATOM 712 C CA . PRO A 1 86 ? 4.520 -0.858 -19.660 1.00 81.50 86 PRO A CA 1
ATOM 713 C C . PRO A 1 86 ? 5.115 0.556 -19.565 1.00 81.50 86 PRO A C 1
ATOM 715 O O . PRO A 1 86 ? 5.547 1.038 -18.502 1.00 81.50 86 PRO A O 1
ATOM 718 N N . ARG A 1 87 ? 5.142 1.240 -20.713 1.00 83.31 87 ARG A N 1
ATOM 719 C CA . ARG A 1 87 ? 5.651 2.611 -20.861 1.00 83.31 87 ARG A CA 1
ATOM 720 C C . ARG A 1 87 ? 4.533 3.603 -20.547 1.00 83.31 87 ARG A C 1
ATOM 722 O O . ARG A 1 87 ? 3.907 4.169 -21.435 1.00 83.31 87 ARG A O 1
ATOM 729 N N . ILE A 1 88 ? 4.268 3.767 -19.254 1.00 84.31 88 ILE A N 1
ATOM 730 C CA . ILE A 1 88 ? 3.221 4.650 -18.731 1.00 84.31 88 ILE A CA 1
ATOM 731 C C . ILE A 1 88 ? 3.832 6.031 -18.434 1.00 84.31 88 ILE A C 1
ATOM 733 O O . ILE A 1 88 ? 4.843 6.080 -17.734 1.00 84.31 88 ILE A O 1
ATOM 737 N N . PRO A 1 89 ? 3.234 7.153 -18.886 1.00 86.31 89 PRO A N 1
ATOM 738 C CA . PRO A 1 89 ? 3.787 8.497 -18.669 1.00 86.31 89 PRO A CA 1
ATOM 739 C C . PRO A 1 89 ? 4.012 8.876 -17.199 1.00 86.31 89 PRO A C 1
ATOM 741 O O . PRO A 1 89 ? 4.900 9.666 -16.895 1.00 86.31 89 PRO A O 1
ATOM 744 N N . SER A 1 90 ? 3.227 8.309 -16.280 1.00 89.19 90 SER A N 1
ATOM 745 C CA . SER A 1 90 ? 3.354 8.552 -14.840 1.00 89.19 90 SER A CA 1
ATOM 746 C C . SER A 1 90 ? 4.515 7.800 -14.181 1.00 89.19 90 SER A C 1
ATOM 748 O O . SER A 1 90 ? 4.763 8.015 -12.995 1.00 89.19 90 SER A O 1
ATOM 750 N N . ILE A 1 91 ? 5.228 6.930 -14.909 1.00 92.19 91 ILE A N 1
ATOM 751 C CA . ILE A 1 91 ? 6.345 6.140 -14.384 1.00 92.19 91 ILE A CA 1
ATOM 752 C C . ILE A 1 91 ? 7.611 6.419 -15.196 1.00 92.19 91 ILE A C 1
ATOM 754 O O . ILE A 1 91 ? 7.719 6.035 -16.360 1.00 92.19 91 ILE A O 1
ATOM 758 N N . SER A 1 92 ? 8.613 7.013 -14.552 1.00 92.75 92 SER A N 1
ATOM 759 C CA . SER A 1 92 ? 9.956 7.157 -15.113 1.00 92.75 92 SER A CA 1
ATOM 760 C C . SER A 1 92 ? 10.912 6.112 -14.539 1.00 92.75 92 SER A C 1
ATOM 762 O O . SER A 1 92 ? 10.773 5.666 -13.396 1.00 92.75 92 SER A O 1
ATOM 764 N N . ARG A 1 93 ? 11.867 5.679 -15.368 1.00 92.00 93 ARG A N 1
ATOM 765 C CA . ARG A 1 93 ? 12.859 4.645 -15.054 1.00 92.00 93 ARG A CA 1
ATOM 766 C C . ARG A 1 93 ? 14.203 5.062 -15.622 1.00 92.00 93 ARG A C 1
ATOM 768 O O . ARG A 1 93 ? 14.284 5.424 -16.793 1.00 92.00 93 ARG A O 1
ATOM 775 N N . GLU A 1 94 ? 15.244 5.005 -14.809 1.00 91.69 94 GLU A N 1
ATOM 776 C CA . GLU A 1 94 ? 16.590 5.402 -15.211 1.00 91.69 94 GLU A CA 1
ATOM 777 C C . GLU A 1 94 ? 17.660 4.678 -14.387 1.00 91.69 94 GLU A C 1
ATOM 779 O O . GLU A 1 94 ? 17.418 4.222 -13.266 1.00 91.69 94 GLU A O 1
ATOM 784 N N . ARG A 1 95 ? 18.872 4.593 -14.940 1.00 91.00 95 ARG A N 1
ATOM 785 C CA . ARG A 1 95 ? 20.061 4.119 -14.230 1.00 91.00 95 ARG A CA 1
ATOM 786 C C . ARG A 1 95 ? 20.891 5.316 -13.786 1.00 91.00 95 ARG A C 1
ATOM 788 O O . ARG A 1 95 ? 21.289 6.123 -14.620 1.00 91.00 95 ARG A O 1
ATOM 795 N N . LYS A 1 96 ? 21.165 5.431 -12.485 1.00 92.31 96 LYS A N 1
ATOM 796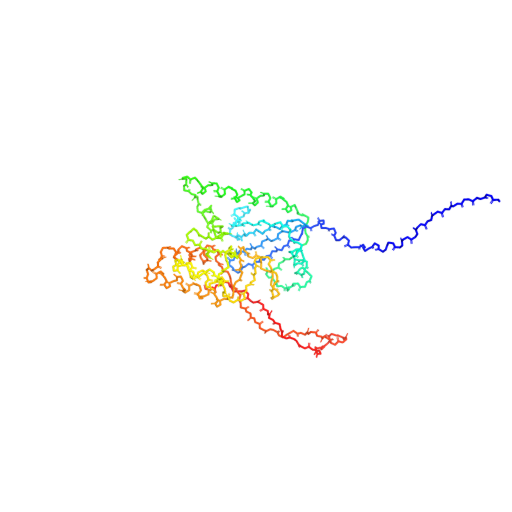 C CA . LYS A 1 96 ? 21.945 6.540 -11.912 1.00 92.31 96 LYS A CA 1
ATOM 797 C C . LYS A 1 96 ? 22.990 6.057 -10.914 1.00 92.31 96 LYS A C 1
ATOM 799 O O . LYS A 1 96 ? 22.750 5.119 -10.157 1.00 92.31 96 LYS A O 1
ATOM 804 N N . SER A 1 97 ? 24.124 6.752 -10.866 1.00 92.75 97 SER A N 1
ATOM 805 C CA . SER A 1 97 ? 25.137 6.544 -9.829 1.00 92.75 97 SER A CA 1
ATOM 806 C C . SER A 1 97 ? 24.635 7.143 -8.511 1.00 92.75 97 SER A C 1
ATOM 808 O O . SER A 1 97 ? 24.672 8.355 -8.307 1.00 92.75 97 SER A O 1
ATOM 810 N N . ILE A 1 98 ? 24.060 6.297 -7.652 1.00 90.44 98 ILE A N 1
ATOM 811 C CA . ILE A 1 98 ? 23.448 6.678 -6.371 1.00 90.44 98 ILE A CA 1
ATOM 812 C C . ILE A 1 98 ? 23.851 5.657 -5.303 1.00 90.44 98 ILE A C 1
ATOM 814 O O . ILE A 1 98 ? 23.711 4.454 -5.513 1.00 90.44 98 ILE A O 1
ATOM 818 N N . ASP A 1 99 ? 24.270 6.122 -4.119 1.00 92.19 99 ASP A N 1
ATOM 819 C CA . ASP A 1 99 ? 24.459 5.248 -2.951 1.00 92.19 99 ASP A CA 1
ATOM 820 C C . ASP A 1 99 ? 23.095 4.872 -2.342 1.00 92.19 99 ASP A C 1
ATOM 822 O O . ASP A 1 99 ? 22.589 5.519 -1.424 1.00 92.19 99 ASP A O 1
ATOM 826 N N . VAL A 1 100 ? 22.486 3.786 -2.823 1.00 92.12 100 VAL A N 1
ATOM 827 C CA . VAL A 1 100 ? 21.233 3.243 -2.255 1.00 92.12 100 VAL A CA 1
ATOM 828 C C . VAL A 1 100 ? 21.411 2.845 -0.780 1.00 92.12 100 VAL A C 1
ATOM 830 O O . VAL A 1 100 ? 20.471 2.913 0.019 1.00 92.12 100 VAL A O 1
ATOM 833 N N . GLY A 1 101 ? 22.634 2.496 -0.369 1.00 92.94 101 GLY A N 1
ATOM 834 C CA . GLY A 1 101 ? 22.986 2.222 1.023 1.00 92.94 101 GLY A CA 1
ATOM 835 C C . GLY A 1 101 ? 22.821 3.440 1.926 1.00 92.94 101 GLY A C 1
ATOM 836 O O . GLY A 1 101 ? 22.321 3.301 3.046 1.00 92.94 101 GLY A O 1
ATOM 837 N N . TYR A 1 102 ? 23.170 4.633 1.445 1.00 93.62 102 TYR A N 1
ATOM 838 C CA . TYR A 1 102 ? 22.935 5.893 2.151 1.00 93.62 102 TYR A CA 1
ATOM 839 C C . TYR A 1 102 ? 21.446 6.108 2.433 1.00 93.62 102 TYR A C 1
ATOM 841 O O . TYR A 1 102 ? 21.063 6.287 3.593 1.00 93.62 102 TYR A O 1
ATOM 849 N N . TYR A 1 103 ? 20.586 5.972 1.420 1.00 93.19 103 TYR A N 1
ATOM 850 C CA . TYR A 1 103 ? 19.136 6.121 1.591 1.00 93.19 103 TYR A CA 1
ATOM 851 C C . TYR A 1 103 ? 18.530 5.035 2.489 1.00 93.19 103 TYR A C 1
ATOM 853 O O . TYR A 1 103 ? 17.652 5.325 3.304 1.00 93.19 103 TYR A O 1
ATOM 861 N N . LYS A 1 104 ? 19.04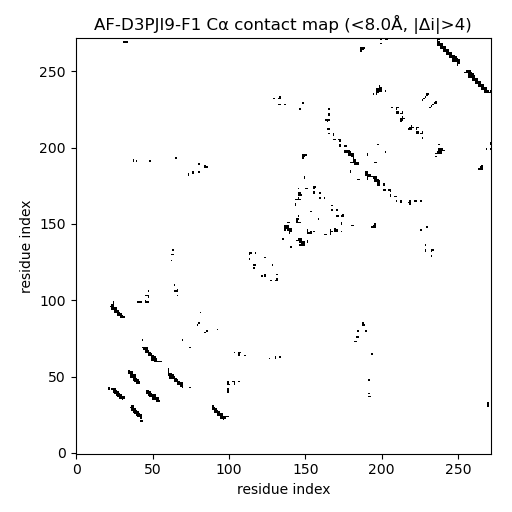6 3.800 2.435 1.00 93.81 104 LYS A N 1
ATOM 862 C CA . LYS A 1 104 ? 18.669 2.730 3.372 1.00 93.81 104 LYS A CA 1
ATOM 863 C C . LYS A 1 104 ? 18.995 3.110 4.818 1.00 93.81 104 LYS A C 1
ATOM 865 O O . LYS A 1 104 ? 18.155 2.915 5.699 1.00 93.81 104 LYS A O 1
ATOM 870 N N . ARG A 1 105 ? 20.196 3.646 5.079 1.00 94.31 105 ARG A N 1
ATOM 871 C CA . ARG A 1 105 ? 20.610 4.104 6.419 1.00 94.31 105 ARG A CA 1
ATOM 872 C C . ARG A 1 105 ? 19.719 5.245 6.911 1.00 94.31 105 ARG A C 1
ATOM 874 O O . ARG A 1 105 ? 19.243 5.179 8.044 1.00 94.31 105 ARG A O 1
ATOM 881 N N . LEU A 1 106 ? 19.439 6.236 6.060 1.00 92.81 106 LEU A N 1
ATOM 882 C CA . LEU A 1 106 ? 18.532 7.341 6.388 1.00 92.81 106 LEU A CA 1
ATOM 883 C C . LEU A 1 106 ? 17.127 6.847 6.733 1.00 92.81 106 LEU A C 1
ATOM 885 O O . LEU A 1 106 ? 16.583 7.224 7.770 1.00 92.81 106 LEU A O 1
ATOM 889 N N . CYS A 1 107 ? 16.567 5.966 5.904 1.00 92.25 107 CYS A N 1
ATOM 890 C CA . CYS A 1 107 ? 15.233 5.433 6.132 1.00 92.25 107 CYS A CA 1
ATOM 891 C C . CYS A 1 107 ? 15.141 4.659 7.456 1.00 92.25 107 CYS A C 1
ATOM 893 O O . CYS A 1 107 ? 14.252 4.903 8.270 1.00 92.25 107 CYS A O 1
ATOM 895 N N . ARG A 1 108 ? 16.116 3.781 7.733 1.00 92.38 108 ARG A N 1
ATOM 896 C CA . ARG A 1 108 ? 16.181 3.045 9.005 1.00 92.38 108 ARG A CA 1
ATOM 897 C C . ARG A 1 108 ? 16.298 3.975 10.209 1.00 92.38 108 ARG A C 1
ATOM 899 O O . ARG A 1 108 ? 15.599 3.766 11.196 1.00 92.38 108 ARG A O 1
ATOM 906 N N . LYS A 1 109 ? 17.144 5.008 10.122 1.00 91.56 109 LYS A N 1
ATOM 907 C CA . LYS A 1 109 ? 17.305 6.006 11.188 1.00 91.56 109 LYS A CA 1
ATOM 908 C C . LYS A 1 109 ? 15.988 6.732 11.470 1.00 91.56 109 LYS A C 1
ATOM 910 O O . LYS A 1 109 ? 15.599 6.831 12.630 1.00 91.56 109 LYS A O 1
ATOM 915 N N . ARG A 1 110 ? 15.281 7.175 10.425 1.00 87.94 110 ARG A N 1
ATOM 916 C CA . ARG A 1 110 ? 13.966 7.821 10.547 1.00 87.94 110 ARG A CA 1
ATOM 917 C C . ARG A 1 110 ? 12.943 6.898 11.212 1.00 87.94 110 ARG A C 1
ATOM 919 O O . ARG A 1 110 ? 12.296 7.304 12.172 1.00 87.94 110 ARG A O 1
ATOM 926 N N . ASN A 1 111 ? 12.821 5.658 10.739 1.00 88.69 111 ASN A N 1
ATOM 927 C CA . ASN A 1 111 ? 11.846 4.706 11.279 1.00 88.69 111 ASN A CA 1
ATOM 928 C C . ASN A 1 111 ? 12.137 4.370 12.751 1.00 88.69 111 ASN A C 1
ATOM 930 O O . ASN A 1 111 ? 11.212 4.285 13.556 1.00 88.69 111 ASN A O 1
ATOM 934 N N . HIS A 1 112 ? 13.416 4.269 13.126 1.00 88.00 112 HIS A N 1
ATOM 935 C CA . HIS A 1 112 ? 13.825 4.110 14.522 1.00 88.00 112 HIS A CA 1
ATOM 936 C C . HIS A 1 112 ? 13.430 5.321 15.385 1.00 88.00 112 HIS A C 1
ATOM 938 O O . HIS A 1 112 ? 12.886 5.149 16.472 1.00 88.00 112 HIS A O 1
ATOM 944 N N . GLN A 1 113 ? 13.660 6.547 14.903 1.00 87.06 113 GLN A N 1
ATOM 945 C CA . GLN A 1 113 ? 13.278 7.771 15.620 1.00 87.06 113 GLN A CA 1
ATOM 946 C C . GLN A 1 113 ? 11.762 7.865 15.839 1.00 87.06 113 GLN A C 1
ATOM 948 O O . GLN A 1 113 ? 11.331 8.150 16.953 1.00 87.06 113 GLN A O 1
ATOM 953 N N . ILE A 1 114 ? 10.957 7.578 14.809 1.00 84.88 114 ILE A N 1
ATOM 954 C CA . ILE A 1 114 ? 9.488 7.572 14.911 1.00 84.88 114 ILE A CA 1
ATOM 955 C C . ILE A 1 114 ? 9.028 6.557 15.962 1.00 84.88 114 ILE A C 1
ATOM 957 O O . ILE A 1 114 ? 8.222 6.897 16.825 1.00 84.88 114 ILE A O 1
ATOM 961 N N . SER A 1 115 ? 9.569 5.334 15.919 1.00 83.19 115 SER A N 1
ATOM 962 C CA . SER A 1 115 ? 9.224 4.286 16.885 1.00 83.19 115 SER A CA 1
ATOM 963 C C . SER A 1 115 ? 9.602 4.660 18.317 1.00 83.19 115 SER A C 1
ATOM 965 O O . SER A 1 115 ? 8.867 4.314 19.235 1.00 83.19 115 SER A O 1
ATOM 967 N N . HIS A 1 116 ? 10.733 5.342 18.518 1.00 84.31 116 HIS A N 1
ATOM 968 C CA . HIS A 1 116 ? 11.172 5.763 19.847 1.00 84.31 116 HIS A CA 1
ATOM 969 C C . HIS A 1 116 ? 10.257 6.845 20.425 1.00 84.31 116 HIS A C 1
ATOM 971 O O . HIS A 1 116 ? 9.839 6.725 21.568 1.00 84.31 116 HIS A O 1
ATOM 977 N N . ILE A 1 117 ? 9.927 7.884 19.648 1.00 81.88 117 ILE A N 1
ATOM 978 C CA . ILE A 1 117 ? 9.060 8.989 20.102 1.00 81.88 117 ILE A CA 1
ATOM 979 C C . ILE A 1 117 ? 7.680 8.465 20.509 1.00 81.88 117 ILE A C 1
ATOM 981 O O . ILE A 1 117 ? 7.123 8.895 21.505 1.00 81.88 117 ILE A O 1
ATOM 985 N N . TYR A 1 118 ? 7.144 7.492 19.779 1.00 76.94 118 TYR A N 1
ATOM 986 C CA . TYR A 1 118 ? 5.868 6.870 20.129 1.00 76.94 118 TYR A CA 1
ATOM 987 C C . TYR A 1 118 ? 5.897 5.978 21.371 1.00 76.94 118 TYR A C 1
ATOM 989 O O . TYR A 1 118 ? 4.842 5.645 21.904 1.00 76.94 118 TYR A O 1
ATOM 997 N N . GLY A 1 119 ? 7.087 5.561 21.802 1.00 69.62 119 GLY A N 1
ATOM 998 C CA . GLY A 1 119 ? 7.286 4.837 23.052 1.00 69.62 119 GLY A CA 1
ATOM 999 C C . GLY A 1 119 ? 7.475 5.750 24.266 1.00 69.62 119 GLY A C 1
ATOM 1000 O O . GLY A 1 119 ? 7.597 5.228 25.372 1.00 69.62 119 GLY A O 1
ATOM 1001 N N . THR A 1 120 ? 7.536 7.079 24.090 1.00 76.31 120 THR A N 1
ATOM 1002 C CA . THR A 1 120 ? 7.617 8.039 25.203 1.00 76.31 120 THR A CA 1
ATOM 1003 C C . THR A 1 120 ? 6.229 8.561 25.581 1.00 76.31 120 THR A C 1
ATOM 1005 O O . THR A 1 120 ? 5.266 8.428 24.830 1.00 76.31 120 THR A O 1
ATOM 1008 N N . ASN A 1 121 ? 6.114 9.174 26.764 1.00 68.31 121 ASN A N 1
ATOM 1009 C CA . ASN A 1 121 ? 4.880 9.838 27.208 1.00 68.31 121 ASN A CA 1
ATOM 1010 C C . ASN A 1 121 ? 4.658 11.206 26.528 1.00 68.31 121 ASN A C 1
ATOM 1012 O O . ASN A 1 121 ? 3.709 11.914 26.869 1.00 68.31 121 ASN A O 1
ATOM 1016 N N . ASP A 1 122 ? 5.532 11.602 25.600 1.00 75.06 122 ASP A N 1
ATOM 1017 C CA . ASP A 1 122 ? 5.417 12.876 24.899 1.00 75.06 122 ASP A CA 1
ATOM 1018 C C . ASP A 1 122 ? 4.330 12.790 23.827 1.00 75.06 122 ASP A C 1
ATOM 1020 O O . ASP A 1 122 ? 4.183 11.777 23.147 1.00 75.06 122 ASP A O 1
ATOM 1024 N N . SER A 1 123 ? 3.581 13.875 23.617 1.00 74.56 123 SER A N 1
ATOM 1025 C CA . SER A 1 123 ? 2.682 13.955 22.462 1.00 74.56 123 SER A CA 1
ATOM 1026 C C . SER A 1 123 ? 3.502 14.131 21.180 1.00 74.56 123 SER A C 1
ATOM 1028 O O . SER A 1 123 ? 4.105 15.193 20.994 1.00 74.56 123 SER A O 1
ATOM 1030 N N . PRO A 1 124 ? 3.527 13.144 20.261 1.00 79.12 124 PRO A N 1
ATOM 1031 C CA . PRO A 1 124 ? 4.226 13.307 18.999 1.00 79.12 124 PRO A CA 1
ATOM 1032 C C . PRO A 1 124 ? 3.564 14.411 18.172 1.00 79.12 124 PRO A C 1
ATOM 1034 O O . PRO A 1 124 ? 2.337 14.500 18.082 1.00 79.12 124 PRO A O 1
ATOM 1037 N N . GLY A 1 125 ? 4.379 15.222 17.496 1.00 81.81 125 GLY A N 1
ATOM 1038 C CA . GLY A 1 125 ? 3.876 16.145 16.481 1.00 81.81 125 GLY A CA 1
ATOM 1039 C C . GLY A 1 125 ? 3.118 15.404 15.371 1.00 81.81 125 GLY A C 1
ATOM 1040 O O . GLY A 1 125 ? 3.396 14.237 15.081 1.00 81.81 125 GLY A O 1
ATOM 1041 N N . ALA A 1 126 ? 2.185 16.088 14.703 1.00 81.38 126 ALA A N 1
ATOM 1042 C CA . ALA A 1 126 ? 1.274 15.482 13.724 1.00 81.38 126 ALA A CA 1
ATOM 1043 C C . ALA A 1 126 ? 1.980 14.684 12.603 1.00 81.38 126 ALA A C 1
ATOM 1045 O O . ALA A 1 126 ? 1.509 13.612 12.228 1.00 81.38 126 ALA A O 1
ATOM 1046 N N . LYS A 1 127 ? 3.138 15.155 12.109 1.00 78.50 127 LYS A N 1
ATOM 1047 C CA . LYS A 1 127 ? 3.938 14.450 11.084 1.00 78.50 127 LYS A CA 1
ATOM 1048 C C . LYS A 1 127 ? 4.483 13.110 11.591 1.00 78.50 127 LYS A C 1
ATOM 1050 O O . LYS A 1 127 ? 4.370 12.097 10.904 1.00 78.50 127 LYS A O 1
ATOM 1055 N N . THR A 1 128 ? 5.048 13.093 12.800 1.00 82.75 128 THR A N 1
ATOM 1056 C CA . THR A 1 128 ? 5.498 11.854 13.452 1.00 82.75 128 THR A CA 1
ATOM 1057 C C . THR A 1 128 ? 4.311 10.930 13.656 1.00 82.75 128 THR A C 1
ATOM 1059 O O . THR A 1 128 ? 4.428 9.739 13.370 1.00 82.75 128 THR A O 1
ATOM 1062 N N . LYS A 1 129 ? 3.163 11.501 14.060 1.00 87.12 129 LYS A N 1
ATOM 1063 C CA . LYS A 1 129 ? 1.941 10.743 14.292 1.00 87.12 129 LYS A CA 1
ATOM 1064 C C . LYS A 1 129 ? 1.513 9.953 13.050 1.00 87.12 129 LYS A C 1
ATOM 1066 O O . LYS A 1 129 ? 1.403 8.730 13.043 1.00 87.12 129 LYS A O 1
ATOM 1071 N N . LEU A 1 130 ? 1.375 10.676 11.944 1.00 85.88 130 LEU A N 1
ATOM 1072 C CA . LEU A 1 130 ? 1.001 10.101 10.661 1.00 85.88 130 LEU A CA 1
ATOM 1073 C C . LEU A 1 130 ? 1.986 9.013 10.200 1.00 85.88 130 LEU A C 1
ATOM 1075 O O . LEU A 1 130 ? 1.568 7.966 9.713 1.00 85.88 130 LEU A O 1
ATOM 1079 N N . ALA A 1 131 ? 3.292 9.228 10.374 1.00 85.50 131 ALA A N 1
ATOM 1080 C CA . ALA A 1 131 ? 4.303 8.267 9.944 1.00 85.50 131 ALA A CA 1
ATOM 1081 C C . ALA A 1 131 ? 4.266 6.947 10.742 1.00 85.50 131 ALA A C 1
ATOM 1083 O O . ALA A 1 131 ? 4.526 5.880 10.179 1.00 85.50 131 ALA A O 1
ATOM 1084 N N . TYR A 1 132 ? 3.924 6.993 12.031 1.00 88.38 132 TYR A N 1
ATOM 1085 C CA . TYR A 1 132 ? 3.681 5.789 12.829 1.00 88.38 132 TYR A CA 1
ATOM 1086 C C . TYR A 1 132 ? 2.381 5.100 12.428 1.00 88.38 132 TYR A C 1
ATOM 1088 O O . TYR A 1 132 ? 2.393 3.892 12.206 1.00 88.38 132 TYR A O 1
ATOM 1096 N N . ASP A 1 133 ? 1.290 5.851 12.257 1.00 91.31 133 ASP A N 1
ATOM 1097 C CA . ASP A 1 133 ? -0.008 5.298 11.854 1.00 91.31 133 ASP A CA 1
ATOM 1098 C C . ASP A 1 133 ? 0.097 4.559 10.507 1.00 91.31 133 ASP A C 1
ATOM 1100 O O . ASP A 1 133 ? -0.470 3.484 10.323 1.00 91.31 133 ASP A O 1
ATOM 1104 N N . ARG A 1 134 ? 0.916 5.055 9.569 1.00 89.31 134 ARG A N 1
ATOM 1105 C CA . ARG A 1 134 ? 1.214 4.344 8.311 1.00 89.31 134 ARG A CA 1
ATOM 1106 C C . ARG A 1 134 ? 1.935 3.012 8.526 1.00 89.31 134 ARG A C 1
ATOM 1108 O O . ARG A 1 134 ? 1.838 2.114 7.685 1.00 89.31 134 ARG A O 1
ATOM 1115 N N . ASN A 1 135 ? 2.681 2.871 9.618 1.00 89.38 135 ASN A N 1
ATOM 1116 C CA . ASN A 1 135 ? 3.515 1.712 9.913 1.00 89.38 135 ASN A CA 1
ATOM 1117 C C . ASN A 1 135 ? 2.906 0.738 10.923 1.00 89.38 135 ASN A C 1
ATOM 1119 O O . ASN A 1 135 ? 3.319 -0.423 10.915 1.00 89.38 135 ASN A O 1
ATOM 1123 N N . VAL A 1 136 ? 1.910 1.146 11.714 1.00 92.06 136 VAL A N 1
ATOM 1124 C CA . VAL A 1 136 ? 1.268 0.290 12.728 1.00 92.06 136 VAL A CA 1
ATOM 1125 C C . VAL A 1 136 ? 0.667 -0.980 12.111 1.00 92.06 136 VAL A C 1
ATOM 1127 O O . VAL A 1 136 ? 0.783 -2.059 12.683 1.00 92.06 136 VAL A O 1
ATOM 1130 N N . LEU A 1 137 ? 0.152 -0.883 10.879 1.00 94.56 137 LEU A N 1
ATOM 1131 C CA . LEU A 1 137 ? -0.401 -2.007 10.114 1.00 94.56 137 LEU A CA 1
ATOM 1132 C C . LEU A 1 137 ? 0.656 -2.900 9.442 1.00 94.56 137 LEU A C 1
ATOM 1134 O O . LEU A 1 137 ? 0.298 -3.818 8.705 1.00 94.56 137 LEU A O 1
ATOM 1138 N N . SER A 1 138 ? 1.956 -2.665 9.660 1.00 91.94 138 SER A N 1
ATOM 1139 C CA . SER A 1 138 ? 3.025 -3.550 9.156 1.00 91.94 138 SER A CA 1
ATOM 1140 C C . SER A 1 138 ? 3.024 -4.933 9.818 1.00 91.94 138 SER A C 1
ATOM 1142 O O . SER A 1 138 ? 3.677 -5.849 9.330 1.00 91.94 138 SER A O 1
ATOM 1144 N N . LYS A 1 139 ? 2.289 -5.071 10.922 1.00 93.25 139 LYS A N 1
ATOM 1145 C CA . LYS A 1 139 ? 1.862 -6.325 11.543 1.00 93.25 139 LYS A CA 1
ATOM 1146 C C . LYS A 1 139 ? 0.356 -6.237 11.806 1.00 93.25 139 LYS A C 1
ATOM 1148 O O . LYS A 1 139 ? -0.244 -5.195 11.538 1.00 93.25 139 LYS A O 1
ATOM 1153 N N . ALA A 1 140 ? -0.247 -7.313 12.306 1.00 95.88 140 ALA A N 1
ATOM 1154 C CA . ALA A 1 140 ? -1.634 -7.261 12.755 1.00 95.88 140 ALA A CA 1
ATOM 1155 C C . ALA A 1 140 ? -1.800 -6.170 13.825 1.00 95.88 140 ALA A C 1
ATOM 1157 O O . ALA A 1 140 ? -0.960 -6.045 14.725 1.00 95.88 140 ALA A O 1
ATOM 1158 N N . TYR A 1 141 ? -2.848 -5.360 13.681 1.00 96.56 141 TYR A N 1
ATOM 1159 C CA . TYR A 1 141 ? -3.203 -4.331 14.648 1.00 96.56 141 TYR A CA 1
ATOM 1160 C C . TYR A 1 141 ? -3.481 -4.966 16.015 1.00 96.56 141 TYR A C 1
ATOM 1162 O O . TYR A 1 141 ? -3.902 -6.121 16.102 1.00 96.56 141 TYR A O 1
ATOM 1170 N N . GLU A 1 142 ? -3.228 -4.228 17.091 1.00 94.44 142 GLU A N 1
ATOM 1171 C CA . GLU A 1 142 ? -3.392 -4.744 18.448 1.00 94.44 142 GLU A CA 1
ATOM 1172 C C . GLU A 1 142 ? -4.817 -5.274 18.686 1.00 94.44 142 GLU A C 1
ATOM 1174 O O . GLU A 1 142 ? -5.803 -4.632 18.329 1.00 94.44 142 GLU A O 1
ATOM 1179 N N . GLY A 1 143 ? -4.921 -6.478 19.257 1.00 94.12 143 GLY A N 1
ATOM 1180 C CA . GLY A 1 143 ? -6.205 -7.156 19.466 1.00 94.12 143 GLY A CA 1
ATOM 1181 C C . GLY A 1 143 ? -6.812 -7.796 18.210 1.00 94.12 143 GLY A C 1
ATOM 1182 O O . GLY A 1 143 ? -7.963 -8.221 18.252 1.00 94.12 143 GLY A O 1
ATOM 1183 N N . THR A 1 144 ? -6.064 -7.878 17.106 1.00 96.56 144 THR A N 1
ATOM 1184 C CA . THR A 1 144 ? -6.493 -8.501 15.842 1.00 96.56 144 THR A CA 1
ATOM 1185 C C . THR A 1 144 ? -5.439 -9.484 15.330 1.00 96.56 144 THR A C 1
ATOM 1187 O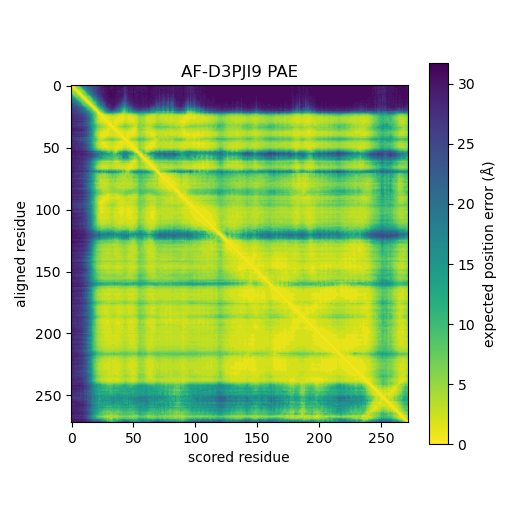 O . THR A 1 144 ? -4.259 -9.380 15.672 1.00 96.56 144 THR A O 1
ATOM 1190 N N . MET A 1 145 ? -5.843 -10.430 14.486 1.00 96.12 145 MET A N 1
ATOM 1191 C CA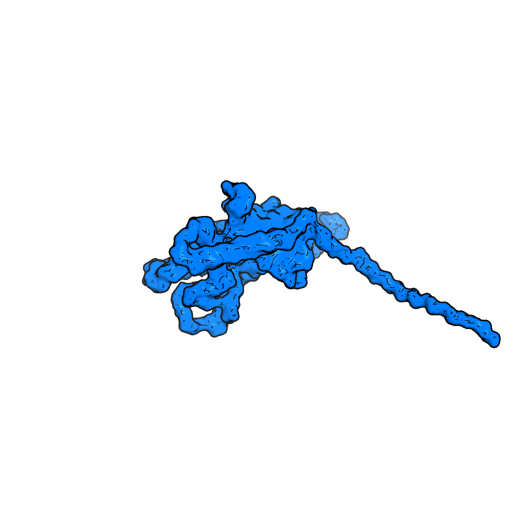 . MET A 1 145 ? -4.956 -11.369 13.798 1.00 96.12 145 MET A CA 1
ATOM 1192 C C . MET A 1 145 ? -4.784 -11.036 12.313 1.00 96.12 145 MET A C 1
ATOM 1194 O O . MET A 1 145 ? -3.749 -11.374 11.731 1.00 96.12 145 MET A O 1
ATOM 1198 N N . PHE A 1 146 ? -5.760 -10.360 11.697 1.00 97.94 146 PHE A N 1
ATOM 1199 C CA . PHE A 1 146 ? -5.828 -10.177 10.245 1.00 97.94 146 PHE A CA 1
ATOM 1200 C C . PHE A 1 146 ? -5.817 -8.720 9.784 1.00 97.94 146 PHE A C 1
ATOM 1202 O O . PHE A 1 146 ? -5.601 -8.471 8.593 1.00 97.94 146 PHE A O 1
ATOM 1209 N N . CYS A 1 147 ? -6.009 -7.745 10.677 1.00 98.00 147 CYS A N 1
ATOM 1210 C CA . CYS A 1 147 ? -5.947 -6.326 10.317 1.00 98.00 147 CYS A CA 1
ATOM 1211 C C . CYS A 1 147 ? -4.494 -5.865 10.125 1.00 98.00 147 CYS A C 1
ATOM 1213 O O . CYS A 1 147 ? -3.876 -5.278 11.009 1.00 98.00 147 CYS A O 1
ATOM 1215 N N . THR A 1 148 ? -3.932 -6.144 8.951 1.00 97.06 148 THR A N 1
ATOM 1216 C CA . THR A 1 148 ? -2.583 -5.749 8.531 1.00 97.06 148 THR A CA 1
ATOM 1217 C C . THR A 1 148 ? -2.572 -5.395 7.046 1.00 97.06 148 THR A C 1
ATOM 1219 O O . THR A 1 148 ? -3.397 -5.882 6.274 1.00 97.06 148 THR A O 1
ATOM 1222 N N . LYS A 1 149 ? -1.626 -4.548 6.630 1.00 95.50 149 LYS A N 1
ATOM 1223 C CA . LYS A 1 149 ? -1.455 -4.126 5.232 1.00 95.50 149 LYS A CA 1
ATOM 1224 C C . LYS A 1 149 ? -0.636 -5.117 4.380 1.00 95.50 149 LYS A C 1
ATOM 1226 O O . LYS A 1 149 ? -0.436 -4.882 3.188 1.00 95.50 149 LYS A O 1
ATOM 1231 N N . TYR A 1 150 ? -0.145 -6.199 4.990 1.00 93.06 150 TYR A N 1
ATOM 1232 C CA . TYR A 1 150 ? 0.577 -7.302 4.342 1.00 93.06 150 TYR A CA 1
ATOM 1233 C C . TYR A 1 150 ? -0.190 -8.621 4.479 1.00 93.06 150 TYR A C 1
ATOM 1235 O O . TYR A 1 150 ? -1.352 -8.634 4.874 1.00 93.06 150 TYR A O 1
ATOM 1243 N N . ASN A 1 151 ? 0.473 -9.736 4.168 1.00 92.94 151 ASN A N 1
ATOM 1244 C CA . ASN A 1 151 ? -0.056 -11.052 4.490 1.00 92.94 151 ASN A CA 1
ATOM 1245 C C . ASN A 1 151 ? -0.066 -11.239 6.017 1.00 92.94 151 ASN A C 1
ATOM 1247 O O . ASN A 1 151 ? 0.942 -10.935 6.665 1.00 92.94 151 ASN A O 1
ATOM 1251 N N . PRO A 1 152 ? -1.168 -11.741 6.596 1.00 94.25 152 PRO A N 1
ATOM 1252 C CA . PRO A 1 152 ? -1.217 -12.078 8.011 1.00 94.25 152 PRO A CA 1
ATOM 1253 C C . PRO A 1 152 ? -0.277 -13.250 8.324 1.00 94.25 152 PRO A C 1
ATOM 1255 O O . PRO A 1 152 ? 0.016 -14.080 7.463 1.00 94.25 152 PRO A O 1
ATOM 1258 N N . ASN A 1 153 ? 0.164 -13.345 9.580 1.00 92.50 153 ASN A N 1
ATOM 1259 C CA . ASN A 1 153 ? 0.980 -14.474 10.047 1.00 92.50 153 ASN A CA 1
ATOM 1260 C C . ASN A 1 153 ? 0.175 -15.781 10.118 1.00 92.50 153 ASN A C 1
ATOM 1262 O O . ASN A 1 153 ? 0.730 -16.865 9.960 1.00 92.50 153 ASN A O 1
ATOM 1266 N N . TYR A 1 154 ? -1.129 -15.669 10.371 1.00 92.81 154 TYR A N 1
ATOM 1267 C CA . TYR A 1 154 ? -2.055 -16.793 10.443 1.00 92.81 154 TYR A CA 1
ATOM 1268 C C . TYR A 1 154 ? -2.797 -16.955 9.123 1.00 92.81 154 TYR A C 1
ATOM 1270 O O . TYR A 1 154 ? -3.134 -15.967 8.473 1.00 92.81 154 TYR A O 1
ATOM 1278 N N . ASN A 1 155 ? -3.093 -18.198 8.738 1.00 93.62 155 ASN A N 1
ATOM 1279 C CA . ASN A 1 155 ? -3.862 -18.464 7.529 1.00 93.62 155 ASN A CA 1
ATOM 1280 C C . ASN A 1 155 ? -5.348 -18.097 7.751 1.00 93.62 155 ASN A C 1
ATOM 1282 O O . ASN A 1 155 ? -6.020 -18.779 8.530 1.00 93.62 155 ASN A O 1
ATOM 1286 N N . PRO A 1 156 ? -5.890 -17.083 7.050 1.00 92.88 156 PRO A N 1
ATOM 1287 C CA . PRO A 1 156 ? -7.266 -16.612 7.238 1.00 92.88 156 PRO A CA 1
ATOM 1288 C C . PRO A 1 156 ? -8.344 -17.598 6.754 1.00 92.88 156 PRO A C 1
ATOM 1290 O O . PRO A 1 156 ? -9.525 -17.410 7.052 1.00 92.88 156 PRO A O 1
ATOM 1293 N N . LEU A 1 157 ? -7.962 -18.640 6.005 1.00 91.69 157 LEU A N 1
ATOM 1294 C CA . LEU A 1 157 ? -8.856 -19.737 5.619 1.00 91.69 157 LEU A CA 1
ATOM 1295 C C . LEU A 1 157 ? -8.976 -20.810 6.707 1.00 91.69 157 LEU A C 1
ATOM 1297 O O . LEU A 1 157 ? -9.949 -21.555 6.706 1.00 91.69 157 LEU A O 1
ATOM 1301 N N . VAL A 1 158 ? -7.996 -20.892 7.613 1.00 91.31 158 VAL A N 1
ATOM 1302 C CA . VAL A 1 158 ? -7.944 -21.905 8.680 1.00 91.31 158 VAL A CA 1
ATOM 1303 C C . VAL A 1 158 ? -8.408 -21.321 10.011 1.00 91.31 158 VAL A C 1
ATOM 1305 O O . VAL A 1 158 ? -9.178 -21.951 10.721 1.00 91.31 158 VAL A O 1
ATOM 1308 N N . TYR A 1 159 ? -7.957 -20.112 10.346 1.00 89.75 159 TYR A N 1
ATOM 1309 C CA . TYR A 1 159 ? -8.285 -19.455 11.608 1.00 89.75 159 TYR A CA 1
ATOM 1310 C C . TYR A 1 159 ? -9.503 -18.544 11.440 1.00 89.75 159 TYR A C 1
ATOM 1312 O O . TYR A 1 159 ? -9.403 -17.470 10.848 1.00 89.75 159 TYR A O 1
ATOM 1320 N N . ASN A 1 160 ? -10.650 -18.974 11.961 1.00 88.00 160 ASN A N 1
ATOM 1321 C CA . ASN A 1 160 ? -11.941 -18.285 11.841 1.00 88.00 160 ASN A CA 1
ATOM 1322 C C . ASN A 1 160 ? -12.743 -18.219 13.159 1.00 88.00 160 ASN A C 1
ATOM 1324 O O . ASN A 1 160 ? -13.885 -17.768 13.148 1.00 88.00 160 ASN A O 1
ATOM 1328 N N . GLU A 1 161 ? -12.165 -18.645 14.284 1.00 85.62 161 GLU A N 1
ATOM 1329 C CA . GLU A 1 161 ? -12.813 -18.654 15.601 1.00 85.62 161 GLU A CA 1
ATOM 1330 C C . GLU A 1 161 ? -12.206 -17.606 16.545 1.00 85.62 161 GLU A C 1
ATOM 1332 O O . GLU A 1 161 ? -11.037 -17.240 16.421 1.00 85.62 161 GLU A O 1
ATOM 1337 N N . GLY A 1 162 ? -13.004 -17.122 17.505 1.00 87.00 162 GLY A N 1
ATOM 1338 C CA . GLY A 1 162 ? -12.549 -16.182 18.542 1.00 87.00 162 GLY A CA 1
ATOM 1339 C C . GLY A 1 162 ? -12.233 -14.765 18.046 1.00 87.00 162 GLY A C 1
ATOM 1340 O O . GLY A 1 162 ? -11.616 -13.986 18.769 1.00 87.00 162 GLY A O 1
ATOM 1341 N N . LEU A 1 163 ? -12.642 -14.428 16.822 1.00 93.88 163 LEU A N 1
ATOM 1342 C CA . LEU A 1 163 ? -12.412 -13.118 16.217 1.00 93.88 163 LEU A CA 1
ATOM 1343 C C . LEU A 1 163 ? -13.436 -12.106 16.714 1.00 93.88 163 LEU A C 1
ATOM 1345 O O . LEU A 1 163 ? -14.632 -12.394 16.781 1.00 93.88 163 LEU A O 1
ATOM 1349 N N . ASN A 1 164 ? -12.968 -10.893 16.998 1.00 96.38 164 ASN A N 1
ATOM 1350 C CA . ASN A 1 164 ? -13.867 -9.755 17.126 1.00 96.38 164 ASN A CA 1
ATOM 1351 C C . ASN A 1 164 ? -14.457 -9.399 15.745 1.00 96.38 164 ASN A C 1
ATOM 1353 O O . ASN A 1 164 ? -13.933 -9.802 14.701 1.00 96.38 164 ASN A O 1
ATOM 1357 N N . PHE A 1 165 ? -15.558 -8.651 15.722 1.00 97.75 165 PHE A N 1
ATOM 1358 C CA . PHE A 1 165 ? -16.283 -8.359 14.486 1.00 97.75 165 PHE A CA 1
ATOM 1359 C C . PHE A 1 165 ? -15.424 -7.577 13.486 1.00 97.75 165 PHE A C 1
ATOM 1361 O O . PHE A 1 165 ? -15.510 -7.818 12.281 1.00 97.75 165 PHE A O 1
ATOM 1368 N N . THR A 1 166 ? -14.565 -6.677 13.973 1.00 98.31 166 THR A N 1
ATOM 1369 C CA . THR A 1 166 ? -13.659 -5.909 13.104 1.00 98.31 166 THR A CA 1
ATOM 1370 C C . THR A 1 166 ? -12.610 -6.809 12.450 1.00 98.31 166 THR A C 1
ATOM 1372 O O . THR A 1 166 ? -12.349 -6.696 11.252 1.00 98.31 166 THR A O 1
ATOM 1375 N N . ASP A 1 167 ? -12.032 -7.740 13.207 1.00 98.12 167 ASP A N 1
ATOM 1376 C CA . ASP A 1 167 ? -11.028 -8.671 12.697 1.00 98.12 167 ASP A CA 1
ATOM 1377 C C . ASP A 1 167 ? -11.629 -9.677 11.706 1.00 98.12 167 ASP A C 1
ATOM 1379 O O . ASP A 1 167 ? -10.967 -10.074 10.751 1.00 98.12 167 ASP A O 1
ATOM 1383 N N . GLU A 1 168 ? -12.915 -10.009 11.837 1.00 97.94 168 GLU A N 1
ATOM 1384 C CA . GLU A 1 168 ? -13.642 -10.787 10.829 1.00 97.94 168 GLU A CA 1
ATOM 1385 C C . GLU A 1 168 ? -13.783 -10.023 9.495 1.00 97.94 168 GLU A C 1
ATOM 1387 O O . GLU A 1 168 ? -13.629 -10.622 8.425 1.00 97.94 168 GLU A O 1
ATOM 1392 N N . CYS A 1 169 ? -13.999 -8.697 9.517 1.00 98.38 169 CYS A N 1
ATOM 1393 C CA . CYS A 1 169 ? -13.923 -7.876 8.299 1.00 98.38 169 CYS A CA 1
ATOM 1394 C C . CYS A 1 169 ? -12.521 -7.952 7.673 1.00 98.38 169 CYS A C 1
ATOM 1396 O O . CYS A 1 169 ? -12.391 -8.151 6.462 1.00 98.38 169 CYS A O 1
ATOM 1398 N N . CYS A 1 170 ? -11.471 -7.844 8.492 1.00 98.38 170 CYS A N 1
ATOM 1399 C CA . CYS A 1 170 ? -10.090 -7.951 8.032 1.00 98.38 170 CYS A CA 1
ATOM 1400 C C . CYS A 1 170 ? -9.779 -9.344 7.463 1.00 98.38 170 CYS A C 1
ATOM 1402 O O . CYS A 1 170 ? -9.194 -9.443 6.388 1.00 98.38 170 CYS A O 1
ATOM 1404 N N . ARG A 1 171 ? -10.227 -10.429 8.105 1.00 97.94 171 ARG A N 1
ATOM 1405 C CA . ARG A 1 171 ? -10.044 -11.806 7.623 1.00 97.94 171 ARG A CA 1
ATOM 1406 C C . ARG A 1 171 ? -10.661 -12.010 6.243 1.00 97.94 171 ARG A C 1
ATOM 1408 O O . ARG A 1 171 ? -9.993 -12.524 5.346 1.00 97.94 171 ARG A O 1
ATOM 1415 N N . LYS A 1 172 ? -11.909 -11.562 6.056 1.00 97.62 172 LYS A N 1
ATOM 1416 C CA . LYS A 1 172 ? -12.601 -11.603 4.755 1.00 97.62 172 LYS A CA 1
ATOM 1417 C C . LYS A 1 172 ? -11.861 -10.785 3.700 1.00 97.62 172 LYS A C 1
ATOM 1419 O O . LYS A 1 172 ? -11.759 -11.210 2.554 1.00 97.62 172 LYS A O 1
ATOM 1424 N N . PHE A 1 173 ? -11.311 -9.632 4.077 1.00 97.69 173 PHE A N 1
ATOM 1425 C CA . PHE A 1 173 ? -10.490 -8.819 3.184 1.00 97.69 173 PHE A CA 1
ATOM 1426 C C . PHE A 1 173 ? -9.192 -9.535 2.768 1.00 97.69 173 PHE A C 1
ATOM 1428 O O . PHE A 1 173 ? -8.830 -9.511 1.588 1.00 97.69 173 PHE A O 1
ATOM 1435 N N . GLN A 1 174 ? -8.529 -10.244 3.691 1.00 97.12 174 GLN A N 1
ATOM 1436 C CA . GLN A 1 174 ? -7.304 -10.992 3.389 1.00 97.12 174 GLN A CA 1
ATOM 1437 C C . GLN A 1 174 ? -7.524 -12.097 2.348 1.00 97.12 174 GLN A C 1
ATOM 1439 O O . GLN A 1 174 ? -6.663 -12.291 1.490 1.00 97.12 174 GLN A O 1
ATOM 1444 N N . THR A 1 175 ? -8.677 -12.772 2.356 1.00 95.00 175 THR A N 1
ATOM 1445 C CA . THR A 1 175 ? -9.001 -13.866 1.418 1.00 95.00 175 THR A CA 1
ATOM 1446 C C . THR A 1 175 ? -9.732 -13.417 0.154 1.00 95.00 175 THR A C 1
ATOM 1448 O O . THR A 1 175 ? -9.961 -14.229 -0.740 1.00 95.00 175 THR A O 1
ATOM 1451 N N . CYS A 1 176 ? -10.104 -12.140 0.052 1.00 96.00 176 CYS A N 1
ATOM 1452 C CA . CYS A 1 176 ? -10.880 -11.646 -1.076 1.00 96.00 176 CYS A CA 1
ATOM 1453 C C . CYS A 1 176 ? -10.017 -11.465 -2.330 1.00 96.00 176 CYS A C 1
ATOM 1455 O O . CYS A 1 176 ? -9.063 -10.679 -2.319 1.00 96.00 176 CYS A O 1
ATOM 1457 N N . GLY A 1 177 ? -10.427 -12.148 -3.404 1.00 93.06 177 GLY A N 1
ATOM 1458 C CA . GLY A 1 177 ? -10.007 -11.905 -4.783 1.00 93.06 177 GLY A CA 1
ATOM 1459 C C . GLY A 1 177 ? -8.506 -12.023 -5.050 1.00 93.06 177 GLY A C 1
ATOM 1460 O O . GLY A 1 177 ? -7.716 -12.492 -4.228 1.00 93.06 177 GLY A O 1
ATOM 1461 N N . ALA A 1 178 ? -8.112 -11.570 -6.240 1.00 93.50 178 ALA A N 1
ATOM 1462 C CA . ALA A 1 178 ? -6.706 -11.459 -6.596 1.00 93.50 178 ALA A CA 1
ATOM 1463 C C . ALA A 1 178 ? -6.005 -10.404 -5.725 1.00 93.50 178 ALA A C 1
ATOM 1465 O O . ALA A 1 178 ? -6.586 -9.394 -5.318 1.00 93.50 178 ALA A O 1
ATOM 1466 N N . THR A 1 179 ? -4.727 -10.645 -5.450 1.00 94.94 179 THR A N 1
ATOM 1467 C CA . THR A 1 179 ? -3.870 -9.761 -4.658 1.00 94.94 179 THR A CA 1
ATOM 1468 C C . THR A 1 179 ? -2.552 -9.601 -5.384 1.00 94.94 179 THR A C 1
ATOM 1470 O O . THR A 1 179 ? -1.957 -10.605 -5.758 1.00 94.94 179 THR A O 1
ATOM 1473 N N . ILE A 1 180 ? -2.079 -8.366 -5.528 1.00 95.06 180 ILE A N 1
ATOM 1474 C CA . ILE A 1 180 ? -0.720 -8.099 -6.000 1.00 95.06 180 ILE A CA 1
ATOM 1475 C C . ILE A 1 180 ? 0.080 -7.705 -4.771 1.00 95.06 180 ILE A C 1
ATOM 1477 O O . ILE A 1 180 ? -0.099 -6.619 -4.205 1.00 95.06 180 ILE A O 1
ATOM 1481 N N . GLY A 1 181 ? 0.922 -8.618 -4.298 1.00 93.75 181 GLY A N 1
ATOM 1482 C CA . GLY A 1 181 ? 1.720 -8.381 -3.108 1.00 93.75 181 GLY A CA 1
ATOM 1483 C C . GLY A 1 181 ? 2.673 -7.209 -3.299 1.00 93.75 181 GLY A C 1
ATOM 1484 O O . GLY A 1 181 ? 3.063 -6.854 -4.411 1.00 93.75 181 GLY A O 1
ATOM 1485 N N . LYS A 1 182 ? 3.064 -6.581 -2.197 1.00 91.69 182 LYS A N 1
ATOM 1486 C CA . LYS A 1 182 ? 4.067 -5.519 -2.237 1.00 91.69 182 LYS A CA 1
ATOM 1487 C C . LYS A 1 182 ? 5.365 -5.997 -2.903 1.00 91.69 182 LYS A C 1
ATOM 1489 O O . LYS A 1 182 ? 5.897 -7.044 -2.541 1.00 91.69 182 LYS A O 1
ATOM 1494 N N . LEU A 1 183 ? 5.896 -5.183 -3.814 1.00 90.00 183 LEU A N 1
ATOM 1495 C CA . LEU A 1 183 ? 7.049 -5.462 -4.680 1.00 90.00 183 LEU A CA 1
ATOM 1496 C C . LEU A 1 183 ? 6.902 -6.706 -5.569 1.00 90.00 183 LEU A C 1
ATOM 1498 O O . LEU A 1 183 ? 7.891 -7.184 -6.124 1.00 90.00 183 LEU A O 1
ATOM 1502 N N . GLN A 1 184 ? 5.689 -7.231 -5.725 1.00 91.06 184 GLN A N 1
ATOM 1503 C CA . GLN A 1 184 ? 5.409 -8.259 -6.716 1.00 91.06 184 GLN A CA 1
ATOM 1504 C C . GLN A 1 184 ? 5.026 -7.610 -8.041 1.00 91.06 184 GLN A C 1
ATOM 1506 O O . GLN A 1 184 ? 4.423 -6.534 -8.072 1.00 91.06 184 GLN A O 1
ATOM 1511 N N . TYR A 1 185 ? 5.399 -8.286 -9.122 1.00 89.31 185 TYR A N 1
ATOM 1512 C CA . TYR A 1 185 ? 4.986 -7.946 -10.472 1.00 89.31 185 TYR A CA 1
ATOM 1513 C C . TYR A 1 185 ? 3.988 -8.980 -10.946 1.00 89.31 185 TYR A C 1
ATOM 1515 O O . TYR A 1 185 ? 4.295 -10.171 -10.985 1.00 89.31 185 TYR A O 1
ATOM 1523 N N . GLN A 1 186 ? 2.780 -8.521 -11.232 1.00 88.94 186 GLN A N 1
ATOM 1524 C CA . GLN A 1 186 ? 1.678 -9.366 -11.654 1.00 88.94 186 GLN A CA 1
ATOM 1525 C C . GLN A 1 186 ? 0.723 -8.530 -12.500 1.00 88.94 186 GLN A C 1
ATOM 1527 O O . GLN A 1 186 ? 0.540 -7.349 -12.204 1.00 88.94 186 GLN A O 1
ATOM 1532 N N . PHE A 1 187 ? 0.121 -9.141 -13.524 1.00 87.38 187 PHE A N 1
ATOM 1533 C CA . PHE A 1 187 ? -0.814 -8.463 -14.432 1.00 87.38 187 PHE A CA 1
ATOM 1534 C C . PHE A 1 187 ? -0.222 -7.162 -15.014 1.00 87.38 187 PHE A C 1
ATOM 1536 O O . PHE A 1 187 ? -0.833 -6.096 -14.966 1.00 87.38 187 PHE A O 1
ATOM 1543 N N . ASP A 1 188 ? 1.040 -7.245 -15.446 1.00 84.75 188 ASP A N 1
ATOM 1544 C CA . ASP A 1 188 ? 1.853 -6.147 -15.985 1.00 84.75 188 ASP A CA 1
ATOM 1545 C C . ASP A 1 188 ? 2.066 -4.932 -15.061 1.00 84.75 188 ASP A C 1
ATOM 1547 O O . ASP A 1 188 ? 2.572 -3.887 -15.484 1.00 84.75 188 ASP A O 1
ATOM 1551 N N . LEU A 1 189 ? 1.774 -5.079 -13.765 1.00 88.94 189 LEU A N 1
ATOM 1552 C CA . LEU A 1 189 ? 1.967 -4.050 -12.750 1.00 88.94 189 LEU A CA 1
ATOM 1553 C C . LEU A 1 189 ? 2.999 -4.480 -11.702 1.00 88.94 189 LEU A C 1
ATOM 1555 O O . LEU A 1 189 ? 2.813 -5.467 -10.991 1.00 88.94 189 LEU A O 1
ATOM 1559 N N . LEU A 1 190 ? 4.035 -3.656 -11.504 1.00 91.50 190 LEU A N 1
ATOM 1560 C CA . LEU A 1 190 ? 4.846 -3.700 -10.286 1.00 91.50 190 LEU A CA 1
ATOM 1561 C C . LEU A 1 190 ? 4.132 -2.953 -9.155 1.00 91.50 190 LEU A C 1
ATOM 1563 O O . LEU A 1 190 ? 4.026 -1.723 -9.191 1.00 91.50 190 LEU A O 1
ATOM 1567 N N . ASN A 1 191 ? 3.729 -3.659 -8.100 1.00 93.69 191 ASN A N 1
ATOM 1568 C CA . ASN A 1 191 ? 3.178 -3.007 -6.917 1.00 93.69 191 ASN A CA 1
ATOM 1569 C C . ASN A 1 191 ? 4.292 -2.381 -6.057 1.00 93.69 191 ASN A C 1
ATOM 1571 O O . ASN A 1 191 ? 4.877 -3.033 -5.191 1.00 93.69 191 ASN A O 1
ATOM 1575 N N . VAL A 1 192 ? 4.563 -1.091 -6.253 1.00 92.62 192 VAL A N 1
ATOM 1576 C CA . VAL A 1 192 ? 5.513 -0.337 -5.416 1.00 92.62 192 VAL A CA 1
ATOM 1577 C C . VAL A 1 192 ? 4.897 0.259 -4.148 1.00 92.62 192 VAL A C 1
ATOM 1579 O O . VAL A 1 192 ? 5.636 0.873 -3.380 1.00 92.62 192 VAL A O 1
ATOM 1582 N N . TYR A 1 193 ? 3.592 0.088 -3.902 1.00 93.62 193 TYR A N 1
ATOM 1583 C CA . TYR A 1 193 ? 2.917 0.598 -2.704 1.00 93.62 193 TYR A CA 1
ATOM 1584 C C . TYR A 1 193 ? 3.376 -0.131 -1.431 1.00 93.62 193 TYR A C 1
ATOM 1586 O O . TYR A 1 193 ? 3.814 -1.282 -1.485 1.00 93.62 193 TYR A O 1
ATOM 1594 N N . PRO A 1 194 ? 3.265 0.480 -0.232 1.00 91.31 194 PRO A N 1
ATOM 1595 C CA . PRO A 1 194 ? 3.771 -0.103 1.007 1.00 91.31 194 PRO A CA 1
ATOM 1596 C C . PRO A 1 194 ? 2.762 -1.084 1.617 1.00 91.31 194 PRO A C 1
ATOM 1598 O O . PRO A 1 194 ? 2.737 -1.259 2.834 1.00 91.31 194 PRO A O 1
ATOM 1601 N N . TYR A 1 195 ? 1.919 -1.694 0.787 1.00 93.94 195 TYR A N 1
ATOM 1602 C CA . TYR A 1 195 ? 0.835 -2.598 1.147 1.00 93.94 195 TYR A CA 1
ATOM 1603 C C . TYR A 1 195 ? 0.490 -3.502 -0.038 1.00 93.94 195 TYR A C 1
ATOM 1605 O O . TYR A 1 195 ? 0.856 -3.224 -1.182 1.00 93.94 195 TYR A O 1
ATOM 1613 N N . ASN A 1 196 ? -0.210 -4.596 0.238 1.00 95.62 196 ASN A N 1
ATOM 1614 C CA . ASN A 1 196 ? -0.745 -5.457 -0.808 1.00 95.62 196 ASN A CA 1
ATOM 1615 C C . ASN A 1 196 ? -1.899 -4.745 -1.520 1.00 95.62 196 ASN A C 1
ATOM 1617 O O . ASN A 1 196 ? -2.842 -4.293 -0.871 1.00 95.62 196 ASN A O 1
ATOM 1621 N N . LEU A 1 197 ? -1.833 -4.662 -2.847 1.00 96.38 197 LEU A N 1
ATOM 1622 C CA . LEU A 1 197 ? -2.954 -4.185 -3.642 1.00 96.38 197 LEU A CA 1
ATOM 1623 C C . LEU A 1 197 ? -4.014 -5.283 -3.718 1.00 96.38 197 LEU A C 1
ATOM 1625 O O . LEU A 1 197 ? -3.699 -6.461 -3.907 1.00 96.38 197 LEU A O 1
ATOM 1629 N N . LYS A 1 198 ? -5.274 -4.877 -3.590 1.00 96.06 198 LYS A N 1
ATOM 1630 C CA . LYS A 1 198 ? -6.459 -5.734 -3.671 1.00 96.06 198 LYS A CA 1
ATOM 1631 C C . LYS A 1 198 ? -7.380 -5.238 -4.775 1.00 96.06 198 LYS A C 1
ATOM 1633 O O . LYS A 1 198 ? -7.324 -4.064 -5.145 1.00 96.06 198 LYS A O 1
ATOM 1638 N N . GLN A 1 199 ? -8.248 -6.121 -5.257 1.00 95.25 199 GLN A N 1
ATOM 1639 C CA . GLN A 1 199 ? -9.286 -5.722 -6.202 1.00 95.25 199 GLN A CA 1
ATOM 1640 C C . GLN A 1 199 ? -10.190 -4.636 -5.606 1.00 95.25 199 GLN A C 1
ATOM 1642 O O . GLN A 1 199 ? -10.511 -4.686 -4.414 1.00 95.25 199 GLN A O 1
ATOM 1647 N N . CYS A 1 200 ? -10.639 -3.678 -6.417 1.00 96.81 200 CYS A N 1
ATOM 1648 C CA . CYS A 1 200 ? -11.475 -2.575 -5.938 1.00 96.81 200 CYS A CA 1
ATOM 1649 C C . CYS A 1 200 ? -12.775 -3.068 -5.301 1.00 96.81 200 CYS A C 1
ATOM 1651 O O . CYS A 1 200 ? -13.139 -2.609 -4.222 1.00 96.81 200 CYS A O 1
ATOM 1653 N N . SER A 1 201 ? -13.391 -4.110 -5.864 1.00 96.19 201 SER A N 1
ATOM 1654 C CA . SER A 1 201 ? -14.562 -4.771 -5.273 1.00 96.19 201 SER A CA 1
ATOM 1655 C C . SER A 1 201 ? -14.309 -5.313 -3.854 1.00 96.19 201 SER A C 1
ATOM 1657 O O . SER A 1 201 ? -15.190 -5.245 -2.995 1.00 96.19 201 SER A O 1
ATOM 1659 N N . CYS A 1 202 ? -13.103 -5.819 -3.573 1.00 97.56 202 CYS A N 1
ATOM 1660 C CA . CYS A 1 202 ? -12.702 -6.281 -2.245 1.00 97.56 202 CYS A CA 1
ATOM 1661 C C . CYS A 1 202 ? -12.488 -5.117 -1.277 1.00 97.56 202 CYS A C 1
ATOM 1663 O O . CYS A 1 202 ? -12.917 -5.188 -0.125 1.00 97.56 202 CYS A O 1
ATOM 1665 N N . VAL A 1 203 ? -11.854 -4.041 -1.747 1.00 97.75 203 VAL A N 1
ATOM 1666 C CA . VAL A 1 203 ? -11.627 -2.825 -0.958 1.00 97.75 203 VAL A CA 1
ATOM 1667 C C . VAL A 1 203 ? -12.957 -2.160 -0.585 1.00 97.75 203 VAL A C 1
ATOM 1669 O O . VAL A 1 203 ? -13.154 -1.825 0.583 1.00 97.75 203 VAL A O 1
ATOM 1672 N N . SER A 1 204 ? -13.911 -2.061 -1.518 1.00 97.50 204 SER A N 1
ATOM 1673 C CA . SER A 1 204 ? -15.257 -1.538 -1.248 1.00 97.50 204 SER A CA 1
ATOM 1674 C C . SER A 1 204 ? -16.006 -2.382 -0.216 1.00 97.50 204 SER A C 1
ATOM 1676 O O . SER A 1 204 ? -16.527 -1.836 0.752 1.00 97.50 204 SER A O 1
ATOM 1678 N N . LYS A 1 205 ? -16.006 -3.718 -0.355 1.00 98.12 205 LYS A N 1
ATOM 1679 C CA . LYS A 1 205 ? -16.630 -4.624 0.630 1.00 98.12 205 LYS A CA 1
ATOM 1680 C C . LYS A 1 205 ? -16.016 -4.476 2.020 1.00 98.12 205 LYS A C 1
ATOM 1682 O O . LYS A 1 205 ? -16.737 -4.509 3.014 1.00 98.12 205 LYS A O 1
ATOM 1687 N N . PHE A 1 206 ? -14.697 -4.310 2.095 1.00 98.44 206 PHE A N 1
ATOM 1688 C CA . PHE A 1 206 ? -14.004 -4.098 3.360 1.00 98.44 206 PHE A CA 1
ATOM 1689 C C . PHE A 1 206 ? -14.408 -2.772 4.013 1.00 98.44 206 PHE A C 1
ATOM 1691 O O . PHE A 1 206 ? -14.761 -2.758 5.192 1.00 98.44 206 PHE A O 1
ATOM 1698 N N . LYS A 1 207 ? -14.447 -1.685 3.233 1.00 98.31 207 LYS A N 1
ATOM 1699 C CA . LYS A 1 207 ? -14.910 -0.369 3.689 1.00 98.31 207 LYS A CA 1
ATOM 1700 C C . LYS A 1 207 ? -16.347 -0.424 4.214 1.00 98.31 207 LYS A C 1
ATOM 1702 O O . LYS A 1 207 ? -16.599 0.048 5.318 1.00 98.31 207 LYS A O 1
ATOM 1707 N N . SER A 1 208 ? -17.259 -1.057 3.471 1.00 98.31 208 SER A N 1
ATOM 1708 C CA . SER A 1 208 ? -18.652 -1.256 3.893 1.00 98.31 208 SER A CA 1
ATOM 1709 C C . SER A 1 208 ? -18.750 -2.056 5.190 1.00 98.31 208 SER A C 1
ATOM 1711 O O . SER A 1 208 ? -19.392 -1.597 6.122 1.00 98.31 208 SER A O 1
ATOM 1713 N N . CYS A 1 209 ? -18.032 -3.178 5.304 1.00 98.69 209 CYS A N 1
ATOM 1714 C CA . CYS A 1 209 ? -18.029 -3.998 6.520 1.00 98.69 209 CYS A CA 1
ATOM 1715 C C . CYS A 1 209 ? -17.634 -3.184 7.764 1.00 98.69 209 CYS A C 1
ATOM 1717 O O . CYS A 1 209 ? -18.292 -3.264 8.797 1.00 98.69 209 CYS A O 1
ATOM 1719 N N . LEU A 1 210 ? -16.592 -2.351 7.662 1.00 98.62 210 LEU A N 1
ATOM 1720 C CA . LEU A 1 210 ? -16.163 -1.488 8.767 1.00 98.62 210 LEU A CA 1
ATOM 1721 C C . LEU A 1 210 ? -17.154 -0.357 9.071 1.00 98.62 210 LEU A C 1
ATOM 1723 O O . LEU A 1 210 ? -17.257 0.058 10.224 1.00 98.62 210 LEU A O 1
ATOM 1727 N N . ASN A 1 211 ? -17.860 0.166 8.068 1.00 98.25 211 ASN A N 1
ATOM 1728 C CA . ASN A 1 211 ? -18.905 1.172 8.273 1.00 98.25 211 ASN A CA 1
ATOM 1729 C C . ASN A 1 211 ? -20.122 0.568 8.976 1.00 98.25 211 ASN A C 1
ATOM 1731 O O . ASN A 1 211 ? -20.566 1.110 9.981 1.00 98.25 211 ASN A O 1
ATOM 1735 N N . ASP A 1 212 ? -20.573 -0.609 8.545 1.00 98.44 212 ASP A N 1
ATOM 1736 C CA . ASP A 1 212 ? -21.710 -1.303 9.154 1.00 98.44 212 ASP A CA 1
ATOM 1737 C C . ASP A 1 212 ? -21.461 -1.611 10.643 1.00 98.44 212 ASP A C 1
ATOM 1739 O O . ASP A 1 212 ? -22.367 -1.546 11.478 1.00 98.44 212 ASP A O 1
ATOM 1743 N N . LEU A 1 213 ? -20.216 -1.927 11.017 1.00 98.38 213 LEU A N 1
ATOM 1744 C CA . LEU A 1 213 ? -19.818 -2.120 12.416 1.00 98.38 213 LEU A CA 1
ATOM 1745 C C . LEU A 1 213 ? -19.836 -0.823 13.231 1.00 98.38 213 LEU A C 1
ATOM 1747 O O . LEU A 1 213 ? -20.250 -0.830 14.391 1.00 98.38 213 LEU A O 1
ATOM 1751 N N . GLN A 1 214 ? -19.433 0.293 12.623 1.00 97.62 214 GLN A N 1
ATOM 1752 C CA . GLN A 1 214 ? -19.547 1.608 13.250 1.00 97.62 214 GLN A CA 1
ATOM 1753 C C . GLN A 1 214 ? -21.016 1.982 13.477 1.00 97.62 214 GLN A C 1
ATOM 1755 O O . GLN A 1 214 ? -21.371 2.357 14.594 1.00 97.62 214 GLN A O 1
ATOM 1760 N N . ASP A 1 215 ? -21.864 1.800 12.465 1.00 97.12 215 ASP A N 1
ATOM 1761 C CA . ASP A 1 215 ? -23.284 2.164 12.508 1.00 97.12 215 ASP A CA 1
ATOM 1762 C C . ASP A 1 215 ? -24.087 1.267 13.461 1.00 97.12 215 ASP A C 1
ATOM 1764 O O . ASP A 1 215 ? -24.962 1.736 14.189 1.00 97.12 215 ASP A O 1
ATOM 1768 N N . SER A 1 216 ? -23.765 -0.028 13.513 1.00 96.75 216 SER A N 1
ATOM 1769 C CA . SER A 1 216 ? -24.412 -0.986 14.421 1.00 96.75 216 SER A CA 1
ATOM 1770 C C . SER A 1 216 ? -23.882 -0.946 15.860 1.00 96.75 216 SER A C 1
ATOM 1772 O O . SER A 1 216 ? -24.442 -1.611 16.734 1.00 96.75 216 SER A O 1
ATOM 1774 N N . GLY A 1 217 ? -22.797 -0.210 16.124 1.00 93.94 217 GLY A N 1
ATOM 1775 C CA . GLY A 1 217 ? -22.158 -0.115 17.439 1.00 93.94 217 GLY A CA 1
ATOM 1776 C C . GLY A 1 217 ? -21.275 -1.312 17.829 1.00 93.94 217 GLY A C 1
ATOM 1777 O O . GLY A 1 217 ? -20.650 -1.285 18.891 1.00 93.94 217 GLY A O 1
ATOM 1778 N N . LYS A 1 218 ? -21.183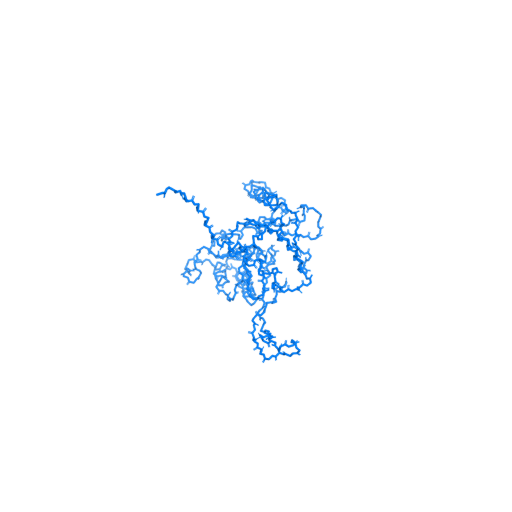 -2.357 16.998 1.00 92.81 218 LYS A N 1
ATOM 1779 C CA . LYS A 1 218 ? -20.390 -3.568 17.275 1.00 92.81 218 LYS A CA 1
ATOM 1780 C C . LYS A 1 218 ? -18.917 -3.322 16.980 1.00 92.81 218 LYS A C 1
ATOM 1782 O O . LYS A 1 218 ? -18.549 -3.101 15.835 1.00 92.81 218 LYS A O 1
ATOM 1787 N N . ASP A 1 219 ? -18.068 -3.361 18.006 1.00 93.56 219 ASP A N 1
ATOM 1788 C CA . ASP A 1 219 ? -16.642 -3.017 17.897 1.00 93.56 219 ASP A CA 1
ATOM 1789 C C . ASP A 1 219 ? -16.386 -1.655 17.228 1.00 93.56 219 ASP A C 1
ATOM 1791 O O . ASP A 1 219 ? -15.321 -1.423 16.660 1.00 93.56 219 ASP A O 1
ATOM 1795 N N . ALA A 1 220 ? -17.341 -0.721 17.324 1.00 96.56 220 ALA A N 1
ATOM 1796 C CA . A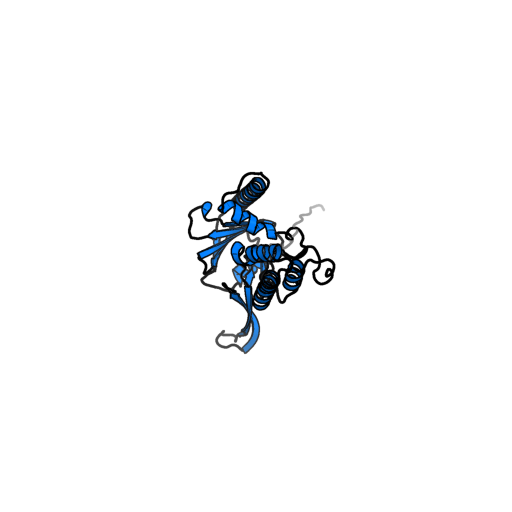LA A 1 220 ? -17.338 0.520 16.549 1.00 96.56 220 ALA A CA 1
ATOM 1797 C C . ALA A 1 220 ? -16.045 1.336 16.704 1.00 96.56 220 ALA A C 1
ATOM 1799 O O . ALA A 1 220 ? -15.562 1.925 15.741 1.00 96.56 220 ALA A O 1
ATOM 1800 N N . LYS A 1 221 ? -15.440 1.345 17.902 1.00 97.75 221 LYS A N 1
ATOM 1801 C CA . LYS A 1 221 ? -14.166 2.041 18.143 1.00 97.75 221 LYS A CA 1
ATOM 1802 C C . LYS A 1 221 ? -13.012 1.417 17.352 1.00 97.75 221 LYS A C 1
ATOM 1804 O O . LYS A 1 221 ? -12.232 2.152 16.752 1.00 97.75 221 LYS A O 1
ATOM 1809 N N . LEU A 1 222 ? -12.904 0.087 17.360 1.00 98.00 222 LEU A N 1
ATOM 1810 C CA . LEU A 1 222 ? -11.869 -0.631 16.620 1.00 98.00 222 LEU A CA 1
ATOM 1811 C C . LEU A 1 222 ? -12.129 -0.526 15.113 1.00 98.00 222 LEU A C 1
ATOM 1813 O O . LEU A 1 222 ? -11.217 -0.177 14.371 1.00 98.00 222 LEU A O 1
ATOM 1817 N N . ALA A 1 223 ? -13.377 -0.711 14.675 1.00 98.31 223 ALA A N 1
ATOM 1818 C CA . ALA A 1 223 ? -13.777 -0.563 13.278 1.00 98.31 223 ALA A CA 1
ATOM 1819 C C . ALA A 1 223 ? -13.452 0.834 12.728 1.00 98.31 223 ALA A C 1
ATOM 1821 O O . ALA A 1 223 ? -12.872 0.948 11.649 1.00 98.31 223 ALA A O 1
ATOM 1822 N N . LYS A 1 224 ? -13.741 1.893 13.499 1.00 98.38 224 LYS A N 1
ATOM 1823 C CA . LYS A 1 224 ? -13.403 3.279 13.149 1.00 98.38 224 LYS A CA 1
ATOM 1824 C C . LYS A 1 224 ? -11.898 3.499 13.019 1.00 98.38 224 LYS A C 1
ATOM 1826 O O . LYS A 1 224 ? -11.457 4.176 12.094 1.00 98.38 224 LYS A O 1
ATOM 1831 N N . GLU A 1 225 ? -11.102 2.935 13.924 1.00 98.00 225 GLU A N 1
ATOM 1832 C CA . GLU A 1 225 ? -9.646 3.078 13.862 1.00 98.00 225 GLU A CA 1
ATOM 1833 C C . GLU A 1 225 ? -9.047 2.306 12.679 1.00 98.00 225 GLU A C 1
ATOM 1835 O O . GLU A 1 225 ? -8.241 2.860 11.935 1.00 98.00 225 GLU A O 1
ATOM 1840 N N . ILE A 1 226 ? -9.490 1.070 12.430 1.00 98.44 226 ILE A N 1
ATOM 1841 C CA . ILE A 1 226 ? -9.066 0.301 11.253 1.00 98.44 226 ILE A CA 1
ATOM 1842 C C . ILE A 1 226 ? -9.491 1.009 9.960 1.00 98.44 226 ILE A C 1
ATOM 1844 O O . ILE A 1 226 ? -8.678 1.120 9.042 1.00 98.44 226 ILE A O 1
ATOM 1848 N N . HIS A 1 227 ? -10.709 1.558 9.898 1.00 98.19 227 HIS A N 1
ATOM 1849 C CA . HIS A 1 227 ? -11.159 2.365 8.763 1.00 98.19 227 HIS A CA 1
ATOM 1850 C C . HIS A 1 227 ? -10.193 3.527 8.513 1.00 98.19 227 HIS A C 1
ATOM 1852 O O . HIS A 1 227 ? -9.649 3.653 7.414 1.00 98.19 227 HIS A O 1
ATOM 1858 N N . ARG A 1 228 ? -9.922 4.337 9.544 1.00 97.69 228 ARG A N 1
ATOM 1859 C CA . ARG A 1 228 ? -9.010 5.483 9.458 1.00 97.69 228 ARG A CA 1
ATOM 1860 C C . ARG A 1 228 ? -7.627 5.072 8.955 1.00 97.69 228 ARG A C 1
ATOM 1862 O O . ARG A 1 228 ? -7.062 5.721 8.078 1.00 97.69 228 ARG A O 1
ATOM 1869 N N . LEU A 1 229 ? -7.065 3.988 9.488 1.00 97.38 229 LEU A N 1
ATOM 1870 C CA . LEU A 1 229 ? -5.723 3.540 9.119 1.00 97.38 229 LEU A CA 1
ATOM 1871 C C . LEU A 1 229 ? -5.636 3.101 7.647 1.00 97.38 229 LEU A C 1
ATOM 1873 O O . LEU A 1 229 ? -4.686 3.471 6.956 1.00 97.38 229 LEU A O 1
ATOM 1877 N N . PHE A 1 230 ? -6.619 2.352 7.143 1.00 97.31 230 PHE A N 1
ATOM 1878 C CA . PHE A 1 230 ? -6.612 1.875 5.755 1.00 97.31 230 PHE A CA 1
ATOM 1879 C C . PHE A 1 230 ? -6.996 2.957 4.735 1.00 97.31 230 PHE A C 1
ATOM 1881 O O . PHE A 1 230 ? -6.356 3.060 3.685 1.00 97.31 230 PHE A O 1
ATOM 1888 N N . PHE A 1 231 ? -8.011 3.770 5.028 1.00 96.25 231 PHE A N 1
ATOM 1889 C CA . PHE A 1 231 ? -8.610 4.669 4.037 1.00 96.25 231 PHE A CA 1
ATOM 1890 C C . PHE A 1 231 ? -8.155 6.122 4.172 1.00 96.25 231 PHE A C 1
ATOM 1892 O O . PHE A 1 231 ? -7.893 6.753 3.152 1.00 96.25 231 PHE A O 1
ATOM 1899 N N . ASP A 1 232 ? -7.937 6.623 5.389 1.00 94.31 232 ASP A N 1
ATOM 1900 C CA . ASP A 1 232 ? -7.533 8.022 5.590 1.00 94.31 232 ASP A CA 1
ATOM 1901 C C . ASP A 1 232 ? -6.005 8.165 5.633 1.00 94.31 232 ASP A C 1
ATOM 1903 O O . ASP A 1 232 ? -5.425 9.062 5.024 1.00 94.31 232 ASP A O 1
ATOM 1907 N N . VAL A 1 233 ? -5.326 7.257 6.342 1.00 92.81 233 VAL A N 1
ATOM 1908 C CA . VAL A 1 233 ? -3.873 7.323 6.568 1.00 92.81 233 VAL A CA 1
ATOM 1909 C C . VAL A 1 233 ? -3.086 6.688 5.427 1.00 92.81 233 VAL A C 1
ATOM 1911 O O . VAL A 1 233 ? -2.160 7.300 4.880 1.00 92.81 233 VAL A O 1
ATOM 1914 N N . LEU A 1 234 ? -3.399 5.435 5.083 1.00 91.81 234 LEU A N 1
ATOM 1915 C CA . LEU A 1 234 ? -2.733 4.756 3.974 1.00 91.81 234 LEU A CA 1
ATOM 1916 C C . LEU A 1 234 ? -3.234 5.258 2.621 1.00 91.81 234 LEU A C 1
ATOM 1918 O O . LEU A 1 234 ? -2.449 5.221 1.670 1.00 91.81 234 LEU A O 1
ATOM 1922 N N . ASN A 1 235 ? -4.478 5.752 2.558 1.00 92.00 235 ASN A N 1
ATOM 1923 C CA . ASN A 1 235 ? -5.184 6.059 1.316 1.00 92.00 235 ASN A CA 1
ATOM 1924 C C . ASN A 1 235 ? -5.022 4.898 0.326 1.00 92.00 235 ASN A C 1
ATOM 1926 O O . ASN A 1 235 ? -4.391 5.039 -0.727 1.00 92.00 235 ASN A O 1
ATOM 1930 N N . MET A 1 236 ? -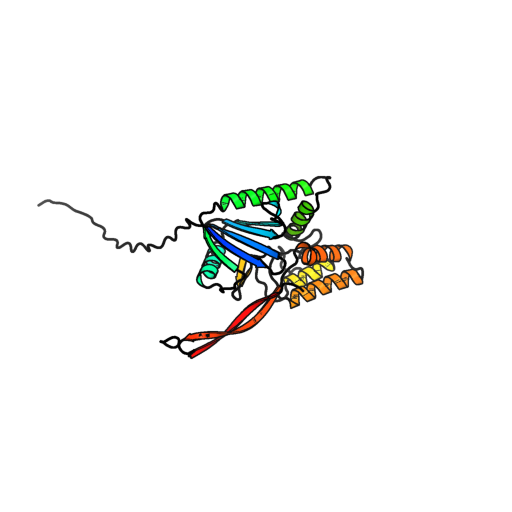5.453 3.708 0.761 1.00 92.44 236 MET A N 1
ATOM 1931 C CA . MET A 1 236 ? -5.169 2.457 0.070 1.00 92.44 236 MET A CA 1
ATOM 1932 C C . MET A 1 236 ? -5.760 2.460 -1.341 1.00 92.44 236 MET A C 1
ATOM 1934 O O . MET A 1 236 ? -6.964 2.621 -1.525 1.00 92.44 236 MET A O 1
ATOM 1938 N N . LYS A 1 237 ? -4.894 2.260 -2.336 1.00 94.81 237 LYS A N 1
ATOM 1939 C CA . LYS A 1 237 ? -5.296 2.100 -3.733 1.00 94.81 237 LYS A CA 1
ATOM 1940 C C . LYS A 1 237 ? -5.726 0.659 -3.991 1.00 94.81 237 LYS A C 1
ATOM 1942 O O . LYS A 1 237 ? -5.368 -0.257 -3.249 1.00 94.81 237 LYS A O 1
ATOM 1947 N N . CYS A 1 238 ? -6.484 0.461 -5.056 1.00 95.81 238 CYS A N 1
ATOM 1948 C CA . CYS A 1 238 ? -6.943 -0.849 -5.501 1.00 95.81 238 CYS A CA 1
ATOM 1949 C C . CYS A 1 238 ? -6.724 -0.999 -7.001 1.00 95.81 238 CYS A C 1
ATOM 1951 O O . CYS A 1 238 ? -6.308 -0.050 -7.666 1.00 95.81 238 CYS A O 1
ATOM 1953 N N . PHE A 1 239 ? -7.026 -2.176 -7.533 1.00 94.88 239 PHE A N 1
ATOM 1954 C CA . PHE A 1 239 ? -7.022 -2.407 -8.970 1.00 94.88 239 PHE A CA 1
ATOM 1955 C C . PHE A 1 239 ? -8.301 -3.072 -9.459 1.00 94.88 239 PHE A C 1
ATOM 1957 O O . PHE A 1 239 ? -8.925 -3.839 -8.729 1.00 94.88 239 PHE A O 1
ATOM 1964 N N . ASP A 1 240 ? -8.634 -2.825 -10.716 1.00 92.69 240 ASP A N 1
ATOM 1965 C CA . ASP A 1 240 ? -9.535 -3.676 -11.483 1.00 92.69 240 ASP A CA 1
ATOM 1966 C C . ASP A 1 240 ? -8.715 -4.475 -12.500 1.00 92.69 240 ASP A C 1
ATOM 1968 O O . ASP A 1 240 ? -7.666 -4.012 -12.963 1.00 92.69 240 ASP A O 1
ATOM 1972 N N . LEU A 1 241 ? -9.171 -5.694 -12.787 1.00 88.81 241 LEU A N 1
ATOM 1973 C CA . LEU A 1 241 ? -8.649 -6.506 -13.882 1.00 88.81 241 LEU A CA 1
ATOM 1974 C C . LEU A 1 241 ? -9.491 -6.212 -15.118 1.00 88.81 241 LEU A C 1
ATOM 1976 O O . LEU A 1 241 ? -10.718 -6.292 -15.054 1.00 88.81 241 LEU A O 1
ATOM 1980 N N . GLU A 1 242 ? -8.831 -5.877 -16.217 1.00 83.81 242 GLU A N 1
ATOM 1981 C CA . GLU A 1 242 ? -9.460 -5.691 -17.519 1.00 83.81 242 GLU A CA 1
ATOM 1982 C C . GLU A 1 242 ? -8.834 -6.671 -18.511 1.00 83.81 242 GLU A C 1
ATOM 1984 O O . GLU A 1 242 ? -7.613 -6.685 -18.695 1.00 83.81 242 GLU A O 1
ATOM 1989 N N . GLU A 1 243 ? -9.668 -7.489 -19.151 1.00 83.62 243 GLU A N 1
ATOM 1990 C CA . GLU A 1 243 ? -9.223 -8.363 -20.233 1.00 83.62 243 GLU A CA 1
ATOM 1991 C C . GLU A 1 243 ? -8.841 -7.511 -21.448 1.00 83.62 243 GLU A C 1
ATOM 1993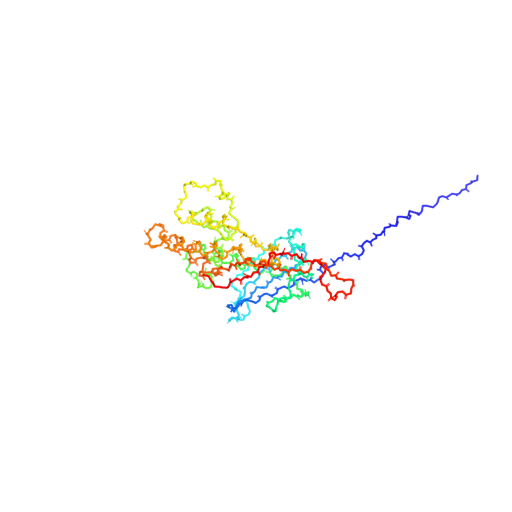 O O . GLU A 1 243 ? -9.652 -6.759 -21.992 1.00 83.62 243 GLU A O 1
ATOM 1998 N N . GLN A 1 244 ? -7.591 -7.637 -21.880 1.00 80.50 244 GLN A N 1
ATOM 1999 C CA . GLN A 1 244 ? -7.065 -6.982 -23.068 1.00 80.50 244 GLN A CA 1
ATOM 2000 C C . GLN A 1 244 ? -6.648 -8.016 -24.102 1.00 80.50 244 GLN A C 1
ATOM 2002 O O . GLN A 1 244 ? -6.010 -9.021 -23.792 1.00 80.50 244 GLN A O 1
ATOM 2007 N N . GLU A 1 245 ? -6.988 -7.746 -25.358 1.00 85.12 245 GLU A N 1
ATOM 2008 C CA . GLU A 1 245 ? -6.520 -8.535 -26.487 1.00 85.12 245 GLU A CA 1
ATOM 2009 C C . GLU A 1 245 ? -5.153 -8.013 -26.939 1.00 85.12 245 GLU A C 1
ATOM 2011 O O . GLU A 1 245 ? -5.028 -6.887 -27.421 1.00 85.12 245 GLU A O 1
ATOM 2016 N N . ILE A 1 246 ? -4.123 -8.843 -26.793 1.00 86.50 246 ILE A N 1
ATOM 2017 C CA . ILE A 1 246 ? -2.782 -8.572 -27.306 1.00 86.50 246 ILE A CA 1
ATOM 2018 C C . ILE A 1 246 ? -2.481 -9.436 -28.522 1.00 86.50 246 ILE A C 1
ATOM 2020 O O . ILE A 1 246 ? -3.007 -10.539 -28.682 1.00 86.50 246 ILE A O 1
ATOM 2024 N N . CYS A 1 247 ? -1.565 -8.957 -29.359 1.00 87.94 247 CYS A N 1
ATOM 2025 C CA . CYS A 1 247 ? -0.997 -9.781 -30.409 1.00 87.94 247 CYS A CA 1
ATOM 2026 C C . CYS A 1 247 ? 0.084 -10.703 -29.837 1.00 87.94 247 CYS A C 1
ATOM 2028 O O . CYS A 1 247 ? 1.133 -10.227 -29.400 1.00 87.94 247 CYS A O 1
ATOM 2030 N N . SER A 1 248 ? -0.153 -12.014 -29.841 1.00 89.81 248 SER A N 1
ATOM 2031 C CA . SER A 1 248 ? 0.837 -13.008 -29.413 1.00 89.81 248 SER A CA 1
ATOM 2032 C C . SER A 1 248 ? 1.800 -13.402 -30.528 1.00 89.81 248 SER A C 1
ATOM 2034 O O . SER A 1 248 ? 2.898 -13.874 -30.237 1.00 89.81 248 SER A O 1
ATOM 2036 N N . LYS A 1 249 ? 1.414 -13.200 -31.793 1.00 91.94 249 LYS A N 1
ATOM 2037 C CA . LYS A 1 249 ? 2.261 -13.496 -32.948 1.00 91.94 249 LYS A CA 1
ATOM 2038 C C . LYS A 1 249 ? 2.029 -12.497 -34.072 1.00 91.94 249 LYS A C 1
ATOM 2040 O O . LYS A 1 249 ? 0.934 -12.402 -34.624 1.00 91.94 249 LYS A O 1
ATOM 2045 N N . TRP A 1 250 ? 3.091 -11.783 -34.415 1.00 91.00 250 TRP A N 1
ATOM 2046 C CA . TRP A 1 250 ? 3.125 -10.873 -35.552 1.00 91.00 250 TRP A CA 1
ATOM 2047 C C . TRP A 1 250 ? 3.535 -11.608 -36.826 1.00 91.00 250 TRP A C 1
ATOM 2049 O O . TRP A 1 250 ? 4.289 -12.583 -36.767 1.00 91.00 250 TRP A O 1
ATOM 2059 N N . SER A 1 251 ? 3.075 -11.106 -37.971 1.00 92.88 251 SER A N 1
ATOM 2060 C CA . SER A 1 251 ? 3.604 -11.491 -39.278 1.00 92.88 251 SER A CA 1
ATOM 2061 C C . SER A 1 251 ? 5.117 -11.254 -39.345 1.00 92.88 251 SER A C 1
ATOM 2063 O O . SER A 1 251 ? 5.682 -10.466 -38.581 1.00 92.88 251 SER A O 1
ATOM 2065 N N . THR A 1 252 ? 5.795 -11.890 -40.303 1.00 92.50 252 THR A N 1
ATOM 2066 C CA . THR A 1 252 ? 7.252 -11.738 -40.492 1.00 92.50 252 THR A CA 1
ATOM 2067 C C . THR A 1 252 ? 7.697 -10.278 -40.650 1.00 92.50 252 THR A C 1
ATOM 2069 O O . THR A 1 252 ? 8.826 -9.941 -40.302 1.00 92.50 252 THR A O 1
ATOM 2072 N N . TRP A 1 253 ? 6.810 -9.410 -41.142 1.00 92.75 253 TRP A N 1
ATOM 2073 C CA . TRP A 1 253 ? 7.078 -7.991 -41.379 1.00 92.75 253 TRP A CA 1
ATOM 2074 C C . TRP A 1 253 ? 6.468 -7.059 -40.320 1.00 92.75 253 TRP A C 1
ATOM 2076 O O . TRP A 1 253 ? 6.535 -5.845 -40.485 1.00 92.75 253 TRP A O 1
ATOM 2086 N N . PHE A 1 254 ? 5.899 -7.603 -39.235 1.00 86.81 254 PHE A N 1
ATOM 2087 C CA . PHE A 1 254 ? 5.224 -6.860 -38.158 1.00 86.81 254 PHE A CA 1
ATOM 2088 C C . PHE A 1 254 ? 4.095 -5.927 -38.636 1.00 86.81 254 PHE A C 1
ATOM 2090 O O . PHE A 1 254 ? 3.766 -4.946 -37.972 1.00 86.81 254 PHE A O 1
ATOM 2097 N N . ASP A 1 255 ? 3.494 -6.229 -39.787 1.00 93.69 255 ASP A N 1
ATOM 2098 C CA . ASP A 1 255 ? 2.441 -5.422 -40.417 1.00 93.69 255 ASP A CA 1
ATOM 2099 C C . ASP A 1 255 ? 1.021 -5.879 -40.046 1.00 93.69 255 ASP A C 1
ATOM 2101 O O . ASP A 1 255 ? 0.057 -5.129 -40.200 1.00 93.69 255 ASP A O 1
ATOM 2105 N N . SER A 1 256 ? 0.880 -7.102 -39.537 1.00 94.12 256 SER A N 1
ATOM 2106 C CA . SER A 1 256 ? -0.401 -7.694 -39.169 1.00 94.12 256 SER A CA 1
ATOM 2107 C C . SER A 1 256 ? -0.247 -8.681 -38.015 1.00 94.12 256 SER A C 1
ATOM 2109 O O . SER A 1 256 ? 0.799 -9.309 -37.830 1.00 94.12 256 SER A O 1
ATOM 2111 N N . CYS A 1 257 ? -1.301 -8.788 -37.207 1.00 93.81 257 CYS A N 1
ATOM 2112 C CA . CYS A 1 257 ? -1.356 -9.732 -36.103 1.00 93.81 257 CYS A CA 1
ATOM 2113 C C . CYS A 1 257 ? -1.958 -11.060 -36.568 1.00 93.81 257 CYS A C 1
ATOM 2115 O O . CYS A 1 257 ? -3.133 -11.105 -36.933 1.00 93.81 257 CYS A O 1
ATOM 2117 N N . GLU A 1 258 ? -1.164 -12.128 -36.538 1.00 94.44 258 GLU A N 1
ATOM 2118 C CA . GLU A 1 258 ? -1.594 -13.468 -36.948 1.00 94.44 258 GLU A CA 1
ATOM 2119 C C . GLU A 1 258 ? -2.330 -14.201 -35.823 1.00 94.44 258 GLU A C 1
ATOM 2121 O O . GLU A 1 258 ? -3.287 -14.926 -36.083 1.00 94.44 258 GLU A O 1
ATOM 2126 N N . GLU A 1 259 ? -1.907 -14.002 -34.571 1.00 93.06 259 GLU A N 1
ATOM 2127 C CA . GLU A 1 259 ? -2.517 -14.649 -33.407 1.00 93.06 259 GLU A CA 1
ATOM 2128 C C . GLU A 1 259 ? -2.757 -13.650 -32.281 1.00 93.06 259 GLU A C 1
ATOM 2130 O O . GLU A 1 259 ? -1.872 -12.878 -31.900 1.00 93.06 259 GLU A O 1
ATOM 2135 N N . LYS A 1 260 ? -3.969 -13.703 -31.733 1.00 92.75 260 LYS A N 1
ATOM 2136 C CA . LYS A 1 260 ? -4.442 -12.854 -30.643 1.00 92.75 260 LYS A CA 1
ATOM 2137 C C . LYS A 1 260 ? -4.564 -13.673 -29.365 1.00 92.75 260 LYS A C 1
ATOM 2139 O O . LYS A 1 260 ? -4.976 -14.832 -29.400 1.00 92.75 260 LYS A O 1
ATOM 2144 N N . LYS A 1 261 ? -4.252 -13.054 -28.232 1.00 89.75 261 LYS A N 1
ATOM 2145 C CA . LYS A 1 261 ? -4.382 -13.648 -26.903 1.00 89.75 261 LYS A CA 1
ATOM 2146 C C . LYS A 1 261 ? -5.042 -12.654 -25.958 1.00 89.75 261 LYS A C 1
ATOM 2148 O O . LYS A 1 261 ? -4.670 -11.486 -25.944 1.00 89.75 261 LYS A O 1
ATOM 2153 N N . LEU A 1 262 ? -5.977 -13.135 -25.145 1.00 86.56 262 LEU A N 1
ATOM 2154 C CA . LEU A 1 262 ? -6.519 -12.367 -24.028 1.00 86.56 262 LEU A CA 1
ATOM 2155 C C . LEU A 1 262 ? -5.556 -12.448 -22.841 1.00 86.56 262 LEU A C 1
ATOM 2157 O O . LEU A 1 262 ? -5.099 -13.536 -22.473 1.00 86.56 262 LEU A O 1
ATOM 2161 N N . ILE A 1 263 ? -5.229 -11.297 -22.271 1.00 81.94 263 ILE A N 1
ATOM 2162 C CA . ILE A 1 263 ? -4.457 -11.174 -21.038 1.00 81.94 263 ILE A CA 1
ATOM 2163 C C . ILE A 1 263 ? -5.210 -10.302 -20.042 1.00 81.94 263 ILE A C 1
ATOM 2165 O O . ILE A 1 263 ? -5.905 -9.366 -20.428 1.00 81.94 263 ILE A O 1
ATOM 2169 N N . ASP A 1 264 ? -5.029 -10.586 -18.758 1.00 82.50 264 ASP A N 1
ATOM 2170 C CA . ASP A 1 264 ? -5.506 -9.701 -17.704 1.00 82.50 264 ASP A CA 1
ATOM 2171 C C . ASP A 1 264 ? -4.519 -8.545 -17.535 1.00 82.50 264 ASP A C 1
ATOM 2173 O O . ASP A 1 264 ? -3.368 -8.744 -17.134 1.00 82.50 264 ASP A O 1
ATOM 2177 N N . SER A 1 265 ? -4.989 -7.336 -17.815 1.00 81.12 265 SER A N 1
ATOM 2178 C CA . SER A 1 265 ? -4.279 -6.090 -17.543 1.00 81.12 265 SER A CA 1
ATOM 2179 C C . SER A 1 265 ? -4.835 -5.432 -16.280 1.00 81.12 265 SER A C 1
ATOM 2181 O O . SER A 1 265 ? -5.976 -5.675 -15.880 1.00 81.12 265 SER A O 1
ATOM 2183 N N . VAL A 1 266 ? -4.029 -4.596 -15.627 1.00 85.25 266 VAL A N 1
ATOM 2184 C CA . VAL A 1 266 ? -4.430 -3.914 -14.392 1.00 85.25 266 VAL A CA 1
ATOM 2185 C C . VAL A 1 266 ? -4.598 -2.417 -14.588 1.00 85.25 266 VAL A C 1
ATOM 2187 O O . VAL A 1 266 ? -3.692 -1.724 -15.048 1.00 85.25 266 VAL A O 1
ATOM 2190 N N . HIS A 1 267 ? -5.715 -1.904 -14.070 1.00 85.62 267 HIS A N 1
ATOM 2191 C CA . HIS A 1 267 ? -5.950 -0.476 -13.892 1.00 85.62 267 HIS A CA 1
ATOM 2192 C C . HIS A 1 267 ? -6.043 -0.121 -12.405 1.00 85.62 267 HIS A C 1
ATOM 2194 O O . HIS A 1 267 ? -6.999 -0.481 -11.717 1.00 85.62 267 HIS A O 1
ATOM 2200 N N . VAL A 1 268 ? -5.046 0.614 -11.898 1.00 86.00 268 VAL A N 1
ATOM 2201 C CA . VAL A 1 268 ? -5.042 1.111 -10.512 1.00 86.00 268 VAL A CA 1
ATOM 2202 C C . VAL A 1 268 ? -6.055 2.249 -10.367 1.00 86.00 268 VAL A C 1
ATOM 2204 O O . VAL A 1 268 ? -6.028 3.214 -11.133 1.00 86.00 268 VAL A O 1
ATOM 2207 N N . LYS A 1 269 ? -6.934 2.166 -9.364 1.00 88.25 269 LYS A N 1
ATOM 2208 C CA . LYS A 1 269 ? -7.892 3.227 -9.028 1.00 88.25 269 LYS A CA 1
ATOM 2209 C C . LYS A 1 269 ? -7.421 4.013 -7.813 1.00 88.25 269 LYS A C 1
ATOM 2211 O O . LYS A 1 269 ? -6.958 3.457 -6.815 1.00 88.25 269 LYS A O 1
ATOM 2216 N N . TYR A 1 270 ? -7.584 5.330 -7.908 1.00 74.81 270 TYR A N 1
ATOM 2217 C CA . TYR A 1 270 ? -7.034 6.271 -6.941 1.00 74.81 270 TYR A CA 1
ATOM 2218 C C . TYR A 1 270 ? -8.010 6.707 -5.841 1.00 74.81 270 TYR A C 1
ATOM 2220 O O . TYR A 1 270 ? -7.534 7.207 -4.825 1.00 74.81 270 TYR A O 1
ATOM 2228 N N . ASN A 1 271 ? -9.317 6.462 -6.003 1.00 63.00 271 ASN A N 1
ATOM 2229 C CA . ASN A 1 271 ? -10.377 6.787 -5.041 1.00 63.00 271 ASN A CA 1
ATOM 2230 C C . ASN A 1 271 ? -11.434 5.664 -5.027 1.00 63.00 271 ASN A C 1
ATOM 2232 O O . ASN A 1 271 ? -11.973 5.341 -6.087 1.00 63.00 271 ASN A O 1
ATOM 2236 N N . VAL A 1 272 ? -11.719 5.095 -3.847 1.00 57.56 272 VAL A N 1
ATOM 2237 C CA . VAL A 1 272 ? -12.725 4.036 -3.592 1.00 57.56 272 VAL A CA 1
ATOM 2238 C C . VAL A 1 272 ? -13.504 4.352 -2.324 1.00 57.56 272 VAL A C 1
ATOM 2240 O O . VAL A 1 272 ? -12.875 4.772 -1.324 1.00 57.56 272 VAL A O 1
#

Solvent-accessible surface area (backbone atoms only — not comparable to full-atom values): 15727 Å² total; per-residue (Å²): 136,90,85,85,89,81,89,78,87,80,74,83,72,80,71,78,85,70,77,77,74,65,79,41,19,44,39,35,40,37,56,46,96,87,53,31,35,41,40,38,36,32,49,91,56,40,35,33,41,38,33,35,39,71,91,46,70,74,78,77,13,51,58,48,62,49,74,46,74,66,46,76,67,49,55,52,45,52,52,46,42,72,74,71,40,75,92,46,94,51,50,50,74,49,75,40,86,59,69,53,64,58,55,40,51,50,41,52,53,51,55,53,50,46,57,50,49,71,72,46,96,59,84,64,56,70,70,52,43,53,40,45,55,59,48,54,30,77,43,48,32,91,99,40,64,33,40,35,44,56,86,51,93,59,56,58,91,76,62,82,75,95,63,53,71,48,29,48,38,26,27,53,44,75,70,36,76,64,67,42,43,53,67,32,68,54,50,84,38,72,31,78,52,100,33,47,35,34,32,42,72,41,53,53,52,36,54,49,47,31,47,53,25,41,76,71,58,52,54,23,71,59,15,48,50,53,46,40,43,46,56,69,63,55,52,64,51,25,28,47,80,43,82,39,83,42,71,76,33,62,40,101,80,68,82,46,71,76,37,77,41,80,42,60,36,64,49,78,44,89,80,133

InterPro domains:
  IPR016090 Phospholipase A2-like, central domain [PF05826] (141-241)
  IPR036444 Phospholipase A2 domain superfamily [G3DSA:1.20.90.10] (140-272)
  IPR036444 Phospholipase A2 domain superfamily [SSF48619] (165-254)

Radius of gyration: 24.02 Å; Cα contacts (8 Å, |Δi|>4): 422; chains: 1; bounding box: 90×61×69 Å

Nearest PDB structures (foldseek):
  8pkc-assembly2_B  TM=6.843E-01  e=2.616E-05  Apis mellifera
  3rby-assembly1_B  TM=4.842E-01  e=7.964E-01  Saccharomyces cerevisiae
  6w17-assembly1_F  TM=2.588E-01  e=5.021E-01  Schizosaccharomyces pombe 972h-
  6dec-assembly1_F  TM=2.636E-01  e=1.263E+00  Bos taurus

pLDDT: mean 85.33, std 16.23, range [27.69, 98.69]

Secondary structure (DSSP, 8-state):
-----------------------SEEEEEEEETTTEEEEEEE-SSEEEEEEEETTS-GGGGEEEEEEEE--HHHHHHHHHHHHHS---TTEEEEEE---HHHHHHHHHHHHHHHHHHTTSSS---HHHHHHHHHHHTTSPPTT-SS-SSS--SS-TTT--SS--HHHHHHHHHHHSS-EE-TT-EETTEE--SSS-EEEHHHHHHHHHHHHHHHHH-TTHHHHHHHHIIIIIIS---EEEEEEEEEEEEE-TTSSSEEEEEEEEEEEEES--

Mean predicted aligned error: 8.82 Å

Organism: Lepeophtheirus salmonis (NCBI:txid72036)

Foldseek 3Di:
DDDDDDDDPPPPPPPPPPPPPQQWWKWKWADDPVQKIWIWTDGPFKIKIFIAHNPDDDPLRTLAMDIDTDDVVLVVQVVCCVVPFDPDPRMDIDTHNDDVVVVVVVRVVLVVVLVVVVVDPDDDDPSSVLHVLLCCLCAAHPQAQQLHQAQGPDQLVVDDPPGFQLNNLRSQLNPDDDKQGDSRQDQSDGRPAPGIAAAPVSVVSSLVSLVVCLVVVRCNVVSVSSNCSCCVRSVHKHKDWDWDKDQPDADPVNPDRPDIDTGTHIDIDRHD

Sequence (272 aa):
MMFQAFRVFGFISFIISSVYTWDNAYVRIQHDPDGKRIVTLMDFERIVNIYVEDTSQGIESVIDCNTYIRHELLLLTLKHEEEYGPRIPSISRERKSIDVGYYKRLCRKRNHQISHIYGTNDSPGAKTKLAYDRNVLSKAYEGTMFCTKYNPNYNPLVYNEGLNFTDECCRKFQTCGATIGKLQYQFDLLNVYPYNLKQCSCVSKFKSCLNDLQDSGKDAKLAKEIHRLFFDVLNMKCFDLEEQEICSKWSTWFDSCEEKKLIDSVHVKYNV